Protein AF-A0A532V3Z8-F1 (afdb_monomer)

Foldseek 3Di:
DPDPVVVVVVVVVVVVVVVLADDLVNLLVCLVVLVVVNDDDSRNVNSVVNCVVDPVSVVSSVVVVVVVVVVCVVPPDPDDPCNCVVCVVVVVVVVVVVVVVPVVVVVVVVVVVVVVVVVVVVVVVVVVVCVVPVPPPPPPPPPVPPDDDDDDDDPDDDPPVVVVVVVVVCVVVVHDDPVRVVVVVVVVVPD

Solvent-accessible surface area (backbone atoms only — not comparable to full-atom values): 11710 Å² total; per-residue (Å²): 144,76,79,75,59,60,63,53,56,53,50,53,52,53,53,55,54,59,74,72,56,72,48,72,68,61,44,60,71,44,44,63,42,53,75,72,64,69,53,59,71,71,59,36,53,43,45,53,54,44,47,77,75,32,68,70,58,43,53,50,51,50,52,53,51,51,52,52,48,53,52,53,63,76,60,65,72,86,70,62,89,64,52,56,76,67,43,50,62,57,54,52,50,52,55,52,53,60,60,65,57,51,60,62,55,54,50,51,54,52,51,53,53,50,52,52,52,52,51,51,51,50,51,51,52,51,53,49,52,49,66,71,63,56,68,79,78,79,67,80,67,85,70,75,77,79,77,71,84,85,81,84,82,87,86,74,88,88,69,67,68,63,56,56,54,56,55,55,53,40,61,75,68,72,50,73,50,77,66,55,50,57,57,52,54,61,62,68,79,71,122

InterPro domains:
  IPR027383 Putative zinc-finger [PF13490] (24-58)
  IPR041916 Anti-sigma factor, zinc-finger domain superfamily [G3DSA:1.10.10.1320] (25-79)

pLDDT: mean 75.61, std 16.08, range [45.62, 97.0]

Mean predicted aligned error: 21.59 Å

Sequence (191 aa):
MFARDRRHRDRERSQNKKGVQMRCEAVKESLAAYLAGELKGWELEAVQRHLRSCERCRKLLAQEIGLNRVMREGMRLEVDPGYWERIWPRVQAALVQRRQRRPRLWLRWALAGAGALAAAAAVSLFVLARSFFAPVLTTHDASYFTDLPTAPPAILEEDAEQRISLELANLSLGQPTPSERAAAWQRMEGL

Organism: NCBI:txid2012487

Radius of gyration: 51.27 Å; Cα contacts (8 Å, |Δi|>4): 34; chains: 1; bounding box: 122×61×86 Å

Secondary structure (DSSP, 8-state):
--SSSHHHHHHHHHHHHTTT---HHHHHHHHHHHHHT---HHHHHHHHHHHHH-HHHHHHHHHHHHHHHHHHHHT-----TTHHHHHHHHHHHHHHHHHHTHHHHHHHHHHHHHHHHHHHHHHHHHHHHHHHHGGGSS---GGGGG-PPP---------SHHHHHHHHHHHHTTPPPHHHHHHHHHHHTT-

Structure (mmCIF, N/CA/C/O backbone):
data_AF-A0A532V3Z8-F1
#
_ent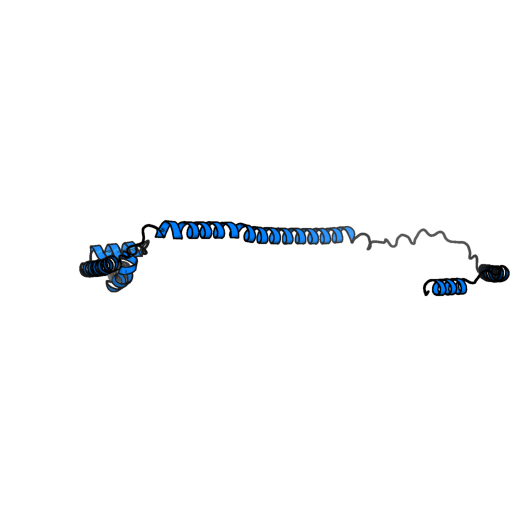ry.id   AF-A0A532V3Z8-F1
#
loop_
_atom_site.group_PDB
_atom_site.id
_atom_site.type_symbol
_atom_site.label_atom_id
_atom_site.label_alt_id
_atom_site.label_comp_id
_atom_site.label_asym_id
_atom_site.label_entity_id
_atom_site.label_seq_id
_atom_site.pdbx_PDB_ins_code
_atom_site.Cartn_x
_atom_site.Cartn_y
_atom_site.Cartn_z
_atom_site.occupancy
_atom_site.B_iso_or_equiv
_atom_site.auth_seq_id
_atom_site.auth_comp_id
_atom_site.auth_asym_id
_atom_site.auth_atom_id
_atom_site.pdbx_PDB_model_num
ATOM 1 N N . MET A 1 1 ? -22.137 1.541 56.279 1.00 46.97 1 MET A N 1
ATOM 2 C CA . MET A 1 1 ? -21.135 2.321 55.520 1.00 46.97 1 MET A CA 1
ATOM 3 C C . MET A 1 1 ? -20.603 1.568 54.278 1.00 46.97 1 MET A C 1
ATOM 5 O O . MET A 1 1 ? -19.412 1.593 54.060 1.00 46.97 1 MET A O 1
ATOM 9 N N . PHE A 1 2 ? -21.434 0.927 53.422 1.00 47.38 2 PHE A N 1
ATOM 10 C CA . PHE A 1 2 ? -20.921 0.191 52.226 1.00 47.38 2 PHE A CA 1
ATOM 11 C C . PHE A 1 2 ? -21.850 0.161 50.982 1.00 47.38 2 PHE A C 1
ATOM 13 O O . PHE A 1 2 ? -21.605 -0.578 50.032 1.00 47.38 2 PHE A O 1
ATOM 20 N N . ALA A 1 3 ? -22.926 0.959 50.933 1.00 52.41 3 ALA A N 1
ATOM 21 C CA . ALA A 1 3 ? -23.899 0.924 49.821 1.00 52.41 3 ALA A CA 1
ATOM 22 C C . ALA A 1 3 ? -23.698 2.019 48.748 1.00 52.41 3 ALA A C 1
ATOM 24 O O . ALA A 1 3 ? -24.334 1.984 47.695 1.00 52.41 3 ALA A O 1
ATOM 25 N N . ARG A 1 4 ? -22.835 3.013 49.005 1.00 50.19 4 ARG A N 1
ATOM 26 C CA . ARG A 1 4 ? -22.569 4.134 48.080 1.00 50.19 4 ARG A CA 1
ATOM 27 C C . ARG A 1 4 ? -21.495 3.822 47.026 1.00 50.19 4 ARG A C 1
ATOM 29 O O . ARG A 1 4 ? -21.530 4.433 45.967 1.00 50.19 4 ARG A O 1
ATOM 36 N N . ASP A 1 5 ? -20.638 2.833 47.279 1.00 56.69 5 ASP A N 1
ATOM 37 C CA . ASP A 1 5 ? -19.490 2.467 46.433 1.00 56.69 5 ASP A CA 1
ATOM 38 C C . ASP A 1 5 ? -19.884 1.627 45.194 1.00 56.69 5 ASP A C 1
ATOM 40 O O . ASP A 1 5 ? -19.464 1.895 44.069 1.00 56.69 5 ASP A O 1
ATOM 44 N N . ARG A 1 6 ? -20.828 0.681 45.345 1.00 54.00 6 ARG A N 1
ATOM 45 C CA . ARG A 1 6 ? -21.292 -0.178 44.231 1.00 54.00 6 ARG A CA 1
ATOM 46 C C . ARG A 1 6 ? -21.865 0.601 43.040 1.00 54.00 6 ARG A C 1
ATOM 48 O O . ARG A 1 6 ? -21.605 0.249 41.895 1.00 54.00 6 ARG A O 1
ATOM 55 N N . ARG A 1 7 ? -22.584 1.701 43.294 1.00 54.59 7 ARG A N 1
ATOM 56 C CA . ARG A 1 7 ? -23.201 2.521 42.233 1.00 54.59 7 ARG A CA 1
ATOM 57 C C . ARG A 1 7 ? -22.186 3.259 41.358 1.00 54.59 7 ARG A C 1
ATOM 59 O O . ARG A 1 7 ? -22.496 3.519 40.198 1.00 54.59 7 ARG A O 1
ATOM 66 N N . HIS A 1 8 ? -21.010 3.594 41.888 1.00 53.12 8 HIS A N 1
ATOM 67 C CA . HIS A 1 8 ? -19.937 4.194 41.093 1.00 53.12 8 HIS A CA 1
ATOM 68 C C . HIS A 1 8 ? -19.299 3.142 40.182 1.00 53.12 8 HIS A C 1
ATOM 70 O O . HIS A 1 8 ? -19.219 3.336 38.969 1.00 53.12 8 HIS A O 1
ATOM 76 N N . ARG A 1 9 ? -19.009 1.965 40.751 1.00 55.66 9 ARG A N 1
ATOM 77 C CA . ARG A 1 9 ? -18.432 0.826 40.029 1.00 55.66 9 ARG A CA 1
ATOM 78 C C . ARG A 1 9 ? -19.329 0.329 38.884 1.00 55.66 9 ARG A C 1
ATOM 80 O O . ARG A 1 9 ? -18.829 0.014 37.807 1.00 55.66 9 ARG A O 1
ATOM 87 N N . ASP A 1 10 ? -20.652 0.319 39.063 1.00 55.53 10 ASP A N 1
ATOM 88 C CA . ASP A 1 10 ? -21.602 -0.072 38.007 1.00 55.53 10 ASP A CA 1
ATOM 89 C C . ASP A 1 10 ? -21.726 0.978 36.886 1.00 55.53 10 ASP A C 1
ATOM 91 O O . ASP A 1 10 ? -21.868 0.627 35.708 1.00 55.53 10 ASP A O 1
ATOM 95 N N . ARG A 1 11 ? -21.625 2.272 37.223 1.00 52.59 11 ARG A N 1
ATOM 96 C CA . ARG A 1 11 ? -21.613 3.368 36.238 1.00 52.59 11 ARG A CA 1
ATOM 97 C C . ARG A 1 11 ? -20.333 3.364 35.405 1.00 52.59 11 ARG A C 1
ATOM 99 O O . ARG A 1 11 ? -20.420 3.468 34.183 1.00 52.59 11 ARG A O 1
ATOM 106 N N . GLU A 1 12 ? -19.183 3.154 36.034 1.00 49.03 12 GLU A N 1
ATOM 107 C CA . GLU A 1 12 ? -17.886 3.011 35.360 1.00 49.03 12 GLU A CA 1
ATOM 108 C C . GLU A 1 12 ? -17.853 1.765 34.466 1.00 49.03 12 GLU A C 1
ATOM 110 O O . GLU A 1 12 ? -17.412 1.832 33.320 1.00 49.03 12 GLU A O 1
ATOM 115 N N . ARG A 1 13 ? -18.428 0.640 34.915 1.00 51.97 13 ARG A N 1
ATOM 116 C CA . ARG A 1 13 ? -18.534 -0.589 34.109 1.00 51.97 13 ARG A CA 1
ATOM 117 C C . ARG A 1 13 ? -19.459 -0.427 32.899 1.00 51.97 13 ARG A C 1
ATOM 119 O O . ARG A 1 13 ? -19.173 -0.978 31.838 1.00 51.97 13 ARG A O 1
ATOM 126 N N . SER A 1 14 ? -20.543 0.339 33.032 1.00 51.16 14 SER A N 1
ATOM 127 C CA . SER A 1 14 ? -21.461 0.691 31.936 1.00 51.16 14 SER A CA 1
ATOM 128 C C . SER A 1 14 ? -20.821 1.643 30.918 1.00 51.16 14 SER A C 1
ATOM 130 O O . SER A 1 14 ? -20.961 1.445 29.708 1.00 51.16 14 SER A O 1
ATOM 132 N N . GLN A 1 15 ? -20.054 2.631 31.387 1.00 51.81 15 GLN A N 1
ATOM 133 C CA . GLN A 1 15 ? -19.298 3.544 30.526 1.00 51.81 15 GLN A CA 1
ATOM 134 C C . GLN A 1 15 ? -18.141 2.831 29.810 1.00 51.81 15 GLN A C 1
ATOM 136 O O . GLN A 1 15 ? -17.966 3.025 28.610 1.00 51.81 15 GLN A O 1
ATOM 141 N N . ASN A 1 16 ? -17.439 1.913 30.481 1.00 47.31 16 ASN A N 1
ATOM 142 C CA . ASN A 1 16 ? -16.390 1.093 29.867 1.00 47.31 16 ASN A CA 1
ATOM 143 C C . ASN A 1 16 ? -16.959 0.116 28.811 1.00 47.31 16 ASN A C 1
ATOM 145 O O . ASN A 1 16 ? -16.349 -0.135 27.775 1.00 47.31 16 ASN A O 1
ATOM 149 N N . LYS A 1 17 ? -18.202 -0.360 28.988 1.00 48.41 17 LYS A N 1
ATOM 150 C CA . LYS A 1 17 ? -18.919 -1.168 27.980 1.00 48.41 17 LYS A CA 1
ATOM 151 C C . LYS A 1 17 ? -19.269 -0.373 26.712 1.00 48.41 17 LYS A C 1
ATOM 153 O O . LYS A 1 17 ? -19.363 -0.962 25.635 1.00 48.41 17 LYS A O 1
ATOM 158 N N . LYS A 1 18 ? -19.413 0.956 26.814 1.00 46.28 18 LYS A N 1
ATOM 159 C CA . LYS A 1 18 ? -19.580 1.850 25.653 1.00 46.28 18 LYS A CA 1
ATOM 160 C C . LYS A 1 18 ? -18.284 2.036 24.852 1.00 46.28 18 LYS A C 1
ATOM 162 O O . LYS A 1 18 ? -18.368 2.463 23.707 1.00 46.28 18 LYS A O 1
ATOM 167 N N . GLY A 1 19 ? -17.125 1.662 25.405 1.00 45.62 19 GLY A N 1
ATOM 168 C CA . GLY A 1 19 ? -15.831 1.672 24.714 1.00 45.62 19 GLY A CA 1
ATOM 169 C C . GLY A 1 19 ? -15.580 0.476 23.784 1.00 45.62 19 GLY A C 1
ATOM 170 O O . GLY A 1 19 ? -14.633 0.505 23.010 1.00 45.62 19 GLY A O 1
ATOM 171 N N . VAL A 1 20 ? -16.425 -0.566 23.816 1.00 53.38 20 VAL A N 1
ATOM 172 C CA . VAL A 1 20 ? -16.216 -1.819 23.046 1.00 53.38 20 VAL A CA 1
ATOM 173 C C . VAL A 1 20 ? -17.315 -2.066 21.997 1.00 53.38 20 VAL A C 1
ATOM 175 O O . VAL A 1 20 ? -17.205 -2.951 21.147 1.00 53.38 20 VAL A O 1
ATOM 178 N N . GLN A 1 21 ? -18.384 -1.271 22.018 1.00 61.84 21 GLN A N 1
ATOM 179 C CA . GLN A 1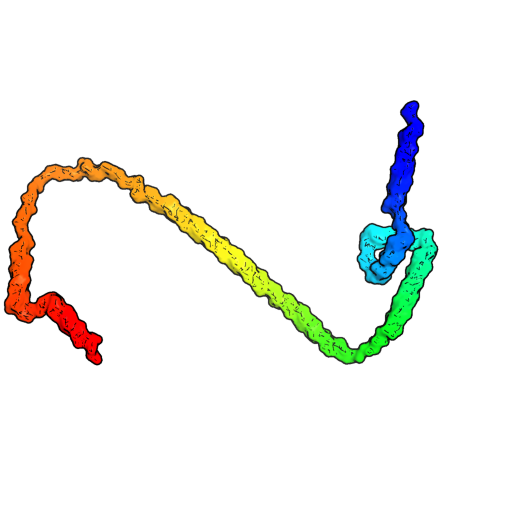 21 ? -19.470 -1.337 21.041 1.00 61.84 21 GLN A CA 1
ATOM 180 C C . GLN A 1 21 ? -19.248 -0.271 19.968 1.00 61.84 21 GLN A C 1
ATOM 182 O O . GLN A 1 21 ? -19.578 0.901 20.155 1.00 61.84 21 GLN A O 1
ATOM 187 N N . MET A 1 22 ? -18.695 -0.690 18.829 1.00 76.19 22 MET A N 1
ATOM 188 C CA . MET A 1 22 ? -18.723 0.127 17.619 1.00 76.19 22 MET A CA 1
ATOM 189 C C . MET A 1 22 ? -20.175 0.496 17.300 1.00 76.19 22 MET A C 1
ATOM 191 O O . MET A 1 22 ? -21.060 -0.365 17.285 1.00 76.19 22 MET A O 1
ATOM 195 N N . ARG A 1 23 ? -20.424 1.787 17.072 1.00 89.88 23 ARG A N 1
ATOM 196 C CA . ARG A 1 23 ? -21.744 2.293 16.678 1.00 89.88 23 ARG A CA 1
ATOM 197 C C . ARG A 1 23 ? -21.999 1.973 15.206 1.00 89.88 23 ARG A C 1
ATOM 199 O O . ARG A 1 23 ? -21.057 1.916 14.422 1.00 89.88 23 ARG A O 1
ATOM 206 N N . CYS A 1 24 ? -23.269 1.847 14.822 1.00 91.81 24 CYS A N 1
ATOM 207 C CA . CYS A 1 24 ? -23.648 1.565 13.434 1.00 91.81 24 CYS A CA 1
ATOM 208 C C . CYS A 1 24 ? -23.079 2.587 12.435 1.00 91.81 24 CYS A C 1
ATOM 210 O O . CYS A 1 24 ? -22.700 2.192 11.340 1.00 91.81 24 CYS A O 1
ATOM 212 N N . GLU A 1 25 ? -22.994 3.872 12.810 1.00 91.88 25 GLU A N 1
ATOM 213 C CA . GLU A 1 25 ? -22.437 4.908 11.925 1.00 91.88 25 GLU A CA 1
ATOM 214 C C . GLU A 1 25 ? -20.940 4.701 11.672 1.00 91.88 25 GLU A C 1
ATOM 216 O O . GLU A 1 25 ? -20.506 4.732 10.530 1.00 91.88 25 GLU A O 1
ATOM 221 N N . ALA A 1 26 ? -20.174 4.354 12.713 1.00 91.62 26 ALA A N 1
ATOM 222 C CA . ALA A 1 26 ? -18.751 4.046 12.567 1.00 91.62 26 ALA A CA 1
ATOM 223 C C . ALA A 1 26 ? -18.533 2.813 11.676 1.00 91.62 26 ALA A C 1
ATOM 225 O O . ALA A 1 26 ? -17.656 2.800 10.825 1.00 91.62 26 ALA A O 1
ATOM 226 N N . VAL A 1 27 ? -19.373 1.780 11.823 1.00 93.88 27 VAL A N 1
ATOM 227 C CA . VAL A 1 27 ? -19.296 0.596 10.953 1.00 93.88 27 VAL A CA 1
ATOM 228 C C . VAL A 1 27 ? -19.615 0.950 9.509 1.00 93.88 27 VAL A C 1
ATOM 230 O O . VAL A 1 27 ? -18.925 0.463 8.623 1.00 93.88 27 VAL A O 1
ATOM 233 N N . LYS A 1 28 ? -20.635 1.786 9.277 1.00 93.50 28 LYS A N 1
ATOM 234 C CA . LYS A 1 28 ? -21.033 2.261 7.947 1.00 93.50 28 LYS A CA 1
ATOM 235 C C . LYS A 1 28 ? -19.885 2.979 7.235 1.00 93.50 28 LYS A C 1
ATOM 237 O O . LYS A 1 28 ? -19.634 2.672 6.076 1.00 93.50 28 LYS A O 1
ATOM 242 N N . GLU A 1 29 ? -19.176 3.863 7.929 1.00 94.38 29 GLU A N 1
ATOM 243 C CA . GLU A 1 29 ? -17.997 4.555 7.389 1.00 94.38 29 GLU A CA 1
ATOM 244 C C . GLU A 1 29 ? -16.859 3.576 7.051 1.00 94.38 29 GLU A C 1
ATOM 246 O O . GLU A 1 29 ? -16.223 3.702 6.005 1.00 94.38 29 GLU A O 1
ATOM 251 N N . SER A 1 30 ? -16.654 2.541 7.871 1.00 94.25 30 SER A N 1
ATOM 252 C CA . SER A 1 30 ? -15.604 1.537 7.653 1.00 94.25 30 SER A CA 1
ATOM 253 C C . SER A 1 30 ? -15.977 0.421 6.655 1.00 94.25 30 SER A C 1
ATOM 255 O O . SER A 1 30 ? -15.129 -0.427 6.370 1.00 94.25 30 SER A O 1
ATOM 257 N N . LEU A 1 31 ? -17.202 0.364 6.102 1.00 94.81 31 LEU A N 1
ATOM 258 C CA . LEU A 1 31 ? -17.626 -0.746 5.221 1.00 94.81 31 LEU A CA 1
ATOM 259 C C . LEU A 1 31 ? -16.831 -0.819 3.911 1.00 94.81 31 LEU A C 1
ATOM 261 O O . LEU A 1 31 ? -16.502 -1.918 3.464 1.00 94.81 31 LEU A O 1
ATOM 265 N N . ALA A 1 32 ? -16.502 0.322 3.303 1.00 93.25 32 ALA A N 1
ATOM 266 C CA . ALA A 1 32 ? -15.729 0.354 2.062 1.00 93.25 32 ALA A CA 1
ATOM 267 C C . ALA A 1 32 ? -14.304 -0.190 2.276 1.00 93.25 32 ALA A C 1
ATOM 269 O O . ALA A 1 32 ? -13.860 -1.077 1.547 1.00 93.25 32 ALA A O 1
ATOM 270 N N . ALA A 1 33 ? -13.631 0.265 3.338 1.00 94.56 33 ALA A N 1
ATOM 271 C CA . ALA A 1 33 ? -12.312 -0.225 3.740 1.00 94.56 33 ALA A CA 1
ATOM 272 C C . ALA A 1 33 ? -12.349 -1.707 4.156 1.00 94.56 33 ALA A C 1
ATOM 274 O O . ALA A 1 33 ? -11.423 -2.469 3.868 1.00 94.56 33 ALA A O 1
ATOM 275 N N . TYR A 1 34 ? -13.443 -2.149 4.789 1.00 95.62 34 TYR A N 1
ATOM 276 C CA . TYR A 1 34 ? -13.678 -3.560 5.097 1.00 95.62 34 TYR A CA 1
ATOM 277 C C . TYR A 1 34 ? -13.768 -4.410 3.822 1.00 95.62 34 TYR A C 1
ATOM 279 O O . TYR A 1 34 ? -13.115 -5.449 3.736 1.00 95.62 34 TYR A O 1
ATOM 287 N N . LEU A 1 35 ? -14.523 -3.962 2.811 1.00 94.50 35 LEU A N 1
ATOM 288 C CA . LEU A 1 35 ? -14.647 -4.647 1.518 1.00 94.50 35 LEU A CA 1
ATOM 289 C C . LEU A 1 35 ? -13.337 -4.670 0.723 1.00 94.50 35 LEU A C 1
ATOM 291 O O . LEU A 1 35 ? -13.065 -5.647 0.027 1.00 94.50 35 LEU A O 1
ATOM 295 N N . ALA A 1 36 ? -12.529 -3.617 0.834 1.00 93.25 36 ALA A N 1
ATOM 296 C CA . ALA A 1 36 ? -11.206 -3.541 0.221 1.00 93.25 36 ALA A CA 1
ATOM 297 C C . ALA A 1 36 ? -10.138 -4.378 0.961 1.00 93.25 36 ALA A C 1
ATOM 299 O O . ALA A 1 36 ? -9.042 -4.566 0.436 1.00 93.25 36 ALA A O 1
ATOM 300 N N . GLY A 1 37 ? -10.440 -4.903 2.156 1.00 95.81 37 GLY A N 1
ATOM 301 C CA . GLY A 1 37 ? -9.486 -5.656 2.978 1.00 95.81 37 GLY A CA 1
ATOM 302 C C . GLY A 1 37 ? -8.415 -4.784 3.647 1.00 95.81 37 GLY A C 1
ATOM 303 O O . GLY A 1 37 ? -7.344 -5.279 3.999 1.00 95.81 37 GLY A O 1
ATOM 304 N N . GLU A 1 38 ? -8.682 -3.488 3.811 1.00 97.00 38 GLU A N 1
ATOM 305 C CA . GLU A 1 38 ? -7.721 -2.507 4.331 1.00 97.00 38 GLU A CA 1
ATOM 306 C C . GLU A 1 38 ? -7.713 -2.432 5.865 1.00 97.00 38 GLU A C 1
ATOM 308 O O . GLU A 1 38 ? -6.699 -2.057 6.461 1.00 97.00 38 GLU A O 1
ATOM 313 N N . LEU A 1 39 ? -8.813 -2.835 6.512 1.00 95.62 39 LEU A N 1
ATOM 314 C CA . LEU A 1 39 ? -8.929 -2.842 7.971 1.00 95.62 39 LEU A CA 1
ATOM 315 C C . LEU A 1 39 ? -8.037 -3.913 8.606 1.00 95.62 39 LEU A C 1
ATOM 317 O O . LEU A 1 39 ? -7.994 -5.060 8.157 1.00 95.62 39 LEU A O 1
ATOM 321 N N . LYS A 1 40 ? -7.363 -3.559 9.707 1.00 93.81 40 LYS A N 1
ATOM 322 C CA . LYS A 1 40 ? -6.442 -4.450 10.432 1.00 93.81 40 LYS A CA 1
ATOM 323 C C . LYS A 1 40 ? -6.608 -4.327 11.944 1.00 93.81 40 LYS A C 1
ATOM 325 O O . LYS A 1 40 ? -7.086 -3.318 12.457 1.00 93.81 40 LYS A O 1
ATOM 330 N N . GLY A 1 41 ? -6.171 -5.363 12.659 1.00 94.38 41 GLY A N 1
ATOM 331 C CA . GLY A 1 41 ? -6.151 -5.388 14.120 1.00 94.38 41 GLY A CA 1
ATOM 332 C C . GLY A 1 41 ? -7.531 -5.155 14.738 1.00 94.38 41 GLY A C 1
ATOM 333 O O . GLY A 1 41 ? -8.523 -5.754 14.323 1.00 94.38 41 GLY A O 1
ATOM 334 N N . TRP A 1 42 ? -7.585 -4.263 15.728 1.00 90.81 42 TRP A N 1
ATOM 335 C CA . TRP A 1 42 ? -8.778 -4.019 16.539 1.00 90.81 42 TRP A CA 1
ATOM 336 C C . TRP A 1 42 ? -9.985 -3.526 15.727 1.00 90.81 42 TRP A C 1
ATOM 338 O O . TRP A 1 42 ? -11.121 -3.858 16.065 1.00 90.81 42 TRP A O 1
ATOM 348 N N . GLU A 1 43 ? -9.757 -2.755 14.660 1.00 90.56 43 GLU A N 1
ATOM 349 C CA . GLU A 1 43 ? -10.828 -2.161 13.858 1.00 90.56 43 GLU A CA 1
ATOM 350 C C . GLU A 1 43 ? -11.564 -3.233 13.047 1.00 90.56 43 GLU A C 1
ATOM 352 O O . GLU A 1 43 ? -12.795 -3.308 13.075 1.00 90.56 43 GLU A O 1
ATOM 357 N N . LEU A 1 44 ? -10.809 -4.139 12.417 1.00 94.88 44 LEU A N 1
ATOM 358 C CA . LEU A 1 44 ? -11.361 -5.291 11.703 1.00 94.88 44 LEU A CA 1
ATOM 359 C C . LEU A 1 44 ? -12.193 -6.173 12.643 1.00 94.88 44 LEU A C 1
ATOM 361 O O . LEU A 1 44 ? -13.327 -6.537 12.322 1.00 94.88 44 LEU A O 1
ATOM 365 N N . GLU A 1 45 ? -11.658 -6.492 13.823 1.00 95.06 45 GLU A N 1
ATOM 366 C CA . GLU A 1 45 ? -12.370 -7.301 14.814 1.00 95.06 45 GLU A CA 1
ATOM 367 C C . GLU A 1 45 ? -13.647 -6.622 15.318 1.00 95.06 45 GLU A C 1
ATOM 369 O O . GLU A 1 45 ? -14.667 -7.290 15.518 1.00 95.06 45 GLU A O 1
ATOM 374 N N . ALA A 1 46 ? -13.609 -5.305 15.536 1.00 92.12 46 ALA A N 1
ATOM 375 C CA . ALA A 1 46 ? -14.756 -4.533 15.993 1.00 92.12 46 ALA A CA 1
ATOM 376 C C . ALA A 1 46 ? -15.877 -4.504 14.943 1.00 92.12 46 ALA A C 1
ATOM 378 O O . ALA A 1 46 ? -17.031 -4.784 15.290 1.00 92.12 46 ALA A O 1
ATOM 379 N N . VAL A 1 47 ? -15.539 -4.270 13.670 1.00 94.88 47 VAL A N 1
ATOM 380 C CA . VAL A 1 47 ? -16.490 -4.316 12.548 1.00 94.88 47 VAL A CA 1
ATOM 381 C C . VAL A 1 47 ? -17.088 -5.716 12.404 1.00 94.88 47 VAL A C 1
ATOM 383 O O . VAL A 1 47 ? -18.311 -5.864 12.388 1.00 94.88 47 VAL A O 1
ATOM 386 N N . GLN A 1 48 ? -16.264 -6.769 12.395 1.00 95.81 48 GLN A N 1
ATOM 387 C CA . GLN A 1 48 ? -16.753 -8.150 12.298 1.00 95.81 48 GLN A CA 1
ATOM 388 C C . GLN A 1 48 ? -17.666 -8.532 13.469 1.00 95.81 48 GLN A C 1
ATOM 390 O O . GLN A 1 48 ? -18.704 -9.169 13.275 1.00 95.81 48 GLN A O 1
ATOM 395 N N . ARG A 1 49 ? -17.301 -8.142 14.696 1.00 94.75 49 ARG A N 1
ATOM 396 C CA . ARG A 1 49 ? -18.124 -8.382 15.888 1.00 94.75 49 ARG A CA 1
ATOM 397 C C . ARG A 1 49 ? -19.478 -7.692 15.763 1.00 94.75 49 ARG A C 1
ATOM 399 O O . ARG A 1 49 ? -20.491 -8.328 16.040 1.00 94.75 49 ARG A O 1
ATOM 406 N N . HIS A 1 50 ? -19.499 -6.443 15.305 1.00 94.62 50 HIS A N 1
ATOM 407 C CA . HIS A 1 50 ? -20.737 -5.700 15.096 1.00 94.62 50 HIS A CA 1
ATOM 408 C C . HIS A 1 50 ? -21.610 -6.334 14.003 1.00 94.62 50 HIS A C 1
ATOM 410 O O . HIS A 1 50 ? -22.813 -6.502 14.201 1.00 94.62 50 HIS A O 1
ATOM 416 N N . LEU A 1 51 ? -21.018 -6.749 12.877 1.00 95.25 51 LEU A N 1
ATOM 417 C CA . LEU A 1 51 ? -21.735 -7.415 11.784 1.00 95.25 51 LEU A CA 1
ATOM 418 C C . LEU A 1 51 ? -22.370 -8.745 12.220 1.00 95.25 51 LEU A C 1
ATOM 420 O O . LEU A 1 51 ? -23.445 -9.088 11.734 1.00 95.25 51 LEU A O 1
ATOM 424 N N . ARG A 1 52 ? -21.769 -9.474 13.170 1.00 95.62 52 ARG A N 1
ATOM 425 C CA . ARG A 1 52 ? -22.377 -10.694 13.735 1.00 95.62 52 ARG A CA 1
ATOM 426 C C . ARG A 1 52 ? -23.656 -10.412 14.527 1.00 95.62 52 ARG A C 1
ATOM 428 O O . ARG A 1 52 ? -24.565 -11.235 14.503 1.00 95.62 52 ARG A O 1
ATOM 435 N N . SER A 1 53 ? -23.740 -9.270 15.210 1.00 90.69 53 SER A N 1
ATOM 436 C CA . SER A 1 53 ? -24.877 -8.929 16.080 1.00 90.69 53 SER A CA 1
ATOM 437 C C . SER A 1 53 ? -25.902 -7.975 15.459 1.00 90.69 53 SER A C 1
ATOM 439 O O . SER A 1 53 ? -27.021 -7.891 15.954 1.00 90.69 53 SER A O 1
ATOM 441 N N . CYS A 1 54 ? -25.548 -7.231 14.407 1.00 94.12 54 CYS A N 1
ATOM 442 C CA . CYS A 1 54 ? -26.385 -6.168 13.848 1.00 94.12 54 CYS A CA 1
ATOM 443 C C . CYS A 1 54 ? -26.887 -6.515 12.441 1.00 94.12 54 CYS A C 1
ATOM 445 O O . CYS A 1 54 ? -26.146 -6.473 11.457 1.00 94.12 54 CYS A O 1
ATOM 447 N N . GLU A 1 55 ? -28.181 -6.816 12.317 1.00 93.94 55 GLU A N 1
ATOM 448 C CA . GLU A 1 55 ? -28.810 -7.102 11.022 1.00 93.94 55 GLU A CA 1
ATOM 449 C C . GLU A 1 55 ? -28.821 -5.888 10.081 1.00 93.94 55 GLU A C 1
ATOM 451 O O . GLU A 1 55 ? -28.581 -6.037 8.884 1.00 93.94 55 GLU A O 1
ATOM 456 N N . ARG A 1 56 ? -29.023 -4.674 10.610 1.00 92.69 56 ARG A N 1
ATOM 457 C CA . ARG A 1 56 ? -29.032 -3.441 9.806 1.00 92.69 56 ARG A CA 1
ATOM 458 C C . ARG A 1 56 ? -27.699 -3.222 9.086 1.00 92.69 56 ARG A C 1
ATOM 460 O O . ARG A 1 56 ? -27.693 -2.926 7.896 1.00 92.69 56 ARG A O 1
ATOM 467 N N . CYS A 1 57 ? -26.579 -3.411 9.782 1.00 94.88 57 CYS A N 1
ATOM 468 C CA . CYS A 1 57 ? -25.254 -3.273 9.177 1.00 94.88 57 CYS A CA 1
ATOM 469 C C . CYS A 1 57 ? -24.932 -4.418 8.205 1.00 94.88 57 CYS A C 1
ATOM 471 O O . CYS A 1 57 ? -24.265 -4.173 7.206 1.00 94.88 57 CYS A O 1
ATOM 473 N N . ARG A 1 58 ? -25.461 -5.635 8.419 1.00 95.62 58 ARG A N 1
ATOM 474 C CA . ARG A 1 58 ? -25.365 -6.718 7.419 1.00 95.62 58 ARG A CA 1
ATOM 475 C C . ARG A 1 58 ? -26.119 -6.391 6.131 1.00 95.62 58 ARG A C 1
ATOM 477 O O . ARG A 1 58 ? -25.590 -6.634 5.052 1.00 95.62 58 ARG A O 1
ATOM 484 N N . LYS A 1 59 ? -27.324 -5.816 6.231 1.00 96.75 59 LYS A N 1
ATOM 485 C CA . LYS A 1 59 ? -28.091 -5.361 5.058 1.00 96.75 59 LYS A CA 1
ATOM 486 C C . LYS A 1 59 ? -27.350 -4.267 4.295 1.00 96.75 59 LYS A C 1
ATOM 488 O O . LYS A 1 59 ? -27.270 -4.338 3.075 1.00 96.75 59 LYS A O 1
ATOM 493 N N . LEU A 1 60 ? -26.761 -3.309 5.011 1.00 95.38 60 LEU A N 1
ATOM 494 C CA . LEU A 1 60 ? -25.962 -2.251 4.396 1.00 95.38 60 LEU A CA 1
ATOM 495 C C . LEU A 1 60 ? -24.722 -2.811 3.682 1.00 95.38 60 LEU A C 1
ATOM 497 O O . LEU A 1 60 ? -24.480 -2.481 2.530 1.00 95.38 60 LEU A O 1
ATOM 501 N N . LEU A 1 61 ? -23.995 -3.736 4.315 1.00 96.56 61 LEU A N 1
ATOM 502 C CA . LEU A 1 61 ? -22.872 -4.429 3.679 1.00 96.56 61 LEU A CA 1
ATOM 503 C C . LEU A 1 61 ? -23.303 -5.177 2.405 1.00 96.56 61 LEU A C 1
ATOM 505 O O . LEU A 1 61 ? -22.596 -5.137 1.404 1.00 96.56 61 LEU A O 1
ATOM 509 N N . ALA A 1 62 ? -24.464 -5.837 2.413 1.00 96.31 62 ALA A N 1
ATOM 510 C CA . ALA A 1 62 ? -24.985 -6.513 1.226 1.00 96.31 62 ALA A CA 1
ATOM 511 C C . ALA A 1 62 ? -25.314 -5.531 0.083 1.00 96.31 62 ALA A C 1
ATOM 513 O O . ALA A 1 62 ? -25.061 -5.852 -1.078 1.00 96.31 62 ALA A O 1
ATOM 514 N N . GLN A 1 63 ? -25.828 -4.337 0.402 1.00 95.25 63 GLN A N 1
ATOM 515 C CA . GLN A 1 63 ? -26.057 -3.269 -0.580 1.00 95.25 63 GLN A CA 1
ATOM 516 C C . GLN A 1 63 ? -24.739 -2.787 -1.199 1.00 95.25 63 GLN A C 1
ATOM 518 O O . GLN A 1 63 ? -24.639 -2.719 -2.422 1.00 95.25 63 GLN A O 1
ATOM 523 N N . GLU A 1 64 ? -23.716 -2.543 -0.376 1.00 94.06 64 GLU A N 1
ATOM 524 C CA . GLU A 1 64 ? -22.374 -2.152 -0.837 1.00 94.06 64 GLU A CA 1
ATOM 525 C C . GLU A 1 64 ? -21.738 -3.225 -1.739 1.00 94.06 64 GLU A C 1
ATOM 527 O O . GLU A 1 64 ? -21.188 -2.915 -2.796 1.00 94.06 64 GLU A O 1
ATOM 532 N N . ILE A 1 65 ? -21.869 -4.509 -1.381 1.00 95.19 65 ILE A N 1
ATOM 533 C CA . ILE A 1 65 ? -21.402 -5.631 -2.216 1.00 95.19 65 ILE A CA 1
ATOM 534 C C . ILE A 1 65 ? -22.129 -5.649 -3.564 1.00 95.19 65 ILE A C 1
ATOM 536 O O . ILE A 1 65 ? -21.491 -5.841 -4.600 1.00 95.19 65 ILE A O 1
ATOM 540 N N . GLY A 1 66 ? -23.452 -5.467 -3.556 1.00 93.69 66 GLY A N 1
ATOM 541 C CA . GLY A 1 66 ? -24.263 -5.432 -4.772 1.00 93.69 66 GLY A CA 1
ATOM 542 C C . GLY A 1 66 ? -23.847 -4.294 -5.701 1.00 93.69 66 GLY A C 1
ATOM 543 O O . GLY A 1 66 ? -23.596 -4.528 -6.882 1.00 93.69 66 GLY A O 1
ATOM 544 N N . LEU A 1 67 ? -23.686 -3.089 -5.152 1.00 91.00 67 LEU A N 1
ATOM 545 C CA . LEU A 1 67 ? -23.222 -1.924 -5.900 1.00 91.00 67 LEU A CA 1
ATOM 546 C C . LEU A 1 67 ? -21.823 -2.157 -6.496 1.00 91.00 67 LEU A C 1
ATOM 548 O O . LEU A 1 67 ? -21.621 -1.947 -7.691 1.00 91.00 67 LEU A O 1
ATOM 552 N N . ASN A 1 68 ? -20.873 -2.655 -5.696 1.00 90.00 68 ASN A N 1
ATOM 553 C CA . ASN A 1 68 ? -19.509 -2.945 -6.152 1.00 90.00 68 ASN A CA 1
ATOM 554 C C . ASN A 1 68 ? -19.492 -4.007 -7.264 1.00 90.00 68 ASN A C 1
ATOM 556 O O . ASN A 1 68 ? -18.742 -3.884 -8.232 1.00 90.00 68 ASN A O 1
ATOM 560 N N . ARG A 1 69 ? -20.356 -5.026 -7.169 1.00 90.12 69 ARG A N 1
ATOM 561 C CA . ARG A 1 69 ? -20.509 -6.046 -8.213 1.00 90.12 69 ARG A CA 1
ATOM 562 C C . ARG A 1 69 ? -20.991 -5.441 -9.527 1.00 90.12 69 ARG A C 1
ATOM 564 O O . ARG A 1 69 ? -20.333 -5.654 -10.539 1.00 90.12 69 ARG A O 1
ATOM 571 N N . VAL A 1 70 ? -22.076 -4.663 -9.502 1.00 90.62 70 VAL A N 1
ATOM 572 C CA . VAL A 1 70 ? -22.622 -4.012 -10.707 1.00 90.62 70 VAL A CA 1
ATOM 573 C C . VAL A 1 70 ? -21.571 -3.111 -11.352 1.00 90.62 70 VAL A C 1
ATOM 575 O O . VAL A 1 70 ? -21.373 -3.167 -12.563 1.00 90.62 70 VAL A O 1
ATOM 578 N N . MET A 1 71 ? -20.838 -2.339 -10.544 1.00 89.19 71 MET A N 1
ATOM 579 C CA . MET A 1 71 ? -19.730 -1.521 -11.039 1.00 89.19 71 MET A CA 1
ATOM 580 C C . MET A 1 71 ? -18.638 -2.370 -11.706 1.00 89.19 71 MET A C 1
ATOM 582 O O . MET A 1 71 ? -18.202 -2.049 -12.808 1.00 89.19 71 MET A O 1
ATOM 586 N N . ARG A 1 72 ? -18.194 -3.464 -11.076 1.00 86.25 72 ARG A N 1
ATOM 587 C CA . ARG A 1 72 ? -17.141 -4.335 -11.632 1.00 86.25 72 ARG A CA 1
ATOM 588 C C . ARG A 1 72 ? -17.567 -5.053 -12.903 1.00 86.25 72 ARG A C 1
ATOM 590 O O . ARG A 1 72 ? -16.752 -5.201 -13.805 1.00 86.25 72 ARG A O 1
ATOM 597 N N . GLU A 1 73 ? -18.805 -5.525 -12.958 1.00 86.62 73 GLU A N 1
ATOM 598 C CA . GLU A 1 73 ? -19.343 -6.225 -14.123 1.00 86.62 73 GLU A CA 1
ATOM 599 C C . GLU A 1 73 ? -19.570 -5.259 -15.287 1.00 86.62 73 GLU A C 1
ATOM 601 O O . GLU A 1 73 ? -19.176 -5.571 -16.408 1.00 86.62 73 GLU A O 1
ATOM 606 N N . GLY A 1 74 ? -20.104 -4.063 -15.017 1.00 82.06 74 GLY A N 1
ATOM 607 C CA . GLY A 1 74 ? -20.289 -3.017 -16.026 1.00 82.06 74 GLY A CA 1
ATOM 608 C C . GLY A 1 74 ? -18.980 -2.410 -16.543 1.00 82.06 74 GLY A C 1
ATOM 609 O O . GLY A 1 74 ? -18.935 -1.932 -17.670 1.00 82.06 74 GLY A O 1
ATOM 610 N N . MET A 1 75 ? -17.903 -2.455 -15.751 1.00 79.19 75 MET A N 1
ATOM 611 C CA . MET A 1 75 ? -16.569 -1.970 -16.133 1.00 79.19 75 MET A CA 1
ATOM 612 C C . MET A 1 75 ? -15.611 -3.086 -16.568 1.00 79.19 75 MET A C 1
ATOM 614 O O . MET A 1 75 ? -14.394 -2.880 -16.556 1.00 79.19 75 MET A O 1
ATOM 618 N N . ARG A 1 76 ? -16.107 -4.274 -16.939 1.00 74.75 76 ARG A N 1
ATOM 619 C CA . ARG A 1 76 ? -15.246 -5.292 -17.555 1.00 74.75 76 ARG A CA 1
ATOM 620 C C . ARG A 1 76 ? -14.724 -4.771 -18.892 1.00 74.75 76 ARG A C 1
ATOM 622 O O . ARG A 1 76 ? -15.398 -4.838 -19.911 1.00 74.75 76 ARG A O 1
ATOM 629 N N . LEU A 1 77 ? -13.508 -4.240 -18.859 1.00 73.44 77 LEU A N 1
ATOM 630 C CA . LEU A 1 77 ? -12.744 -3.908 -20.047 1.00 73.44 77 LEU A CA 1
ATOM 631 C C . LEU A 1 77 ? -12.189 -5.205 -20.631 1.00 73.44 77 LEU A C 1
ATOM 633 O O . LEU A 1 77 ? -11.398 -5.893 -19.982 1.00 73.44 77 LEU A O 1
ATOM 637 N N . GLU A 1 78 ? -12.605 -5.524 -21.852 1.00 77.88 78 GLU A N 1
ATOM 638 C CA . GLU A 1 78 ? -11.939 -6.530 -22.671 1.00 77.88 78 GLU A CA 1
ATOM 639 C C . GLU A 1 78 ? -10.519 -6.017 -22.946 1.00 77.88 78 GLU A C 1
ATOM 641 O O . GLU A 1 78 ? -10.3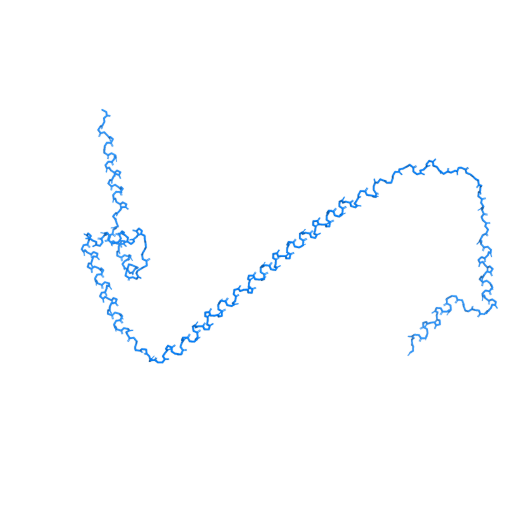19 -5.001 -23.617 1.00 77.88 78 GLU A O 1
ATOM 646 N N . VAL A 1 79 ? -9.522 -6.662 -22.349 1.00 81.19 79 VAL A N 1
ATOM 647 C CA . VAL A 1 79 ? -8.123 -6.317 -22.587 1.00 81.19 79 VAL A CA 1
ATOM 648 C C . VAL A 1 79 ? -7.646 -7.135 -23.779 1.00 81.19 79 VAL A C 1
ATOM 650 O O . VAL A 1 79 ? -7.775 -8.356 -23.782 1.00 81.19 79 VAL A O 1
ATOM 653 N N . ASP A 1 80 ? -7.088 -6.457 -24.784 1.00 86.00 80 ASP A N 1
ATOM 654 C CA . ASP A 1 80 ? -6.458 -7.100 -25.940 1.00 86.00 80 ASP A CA 1
ATOM 655 C C . ASP A 1 80 ? -5.457 -8.177 -25.473 1.00 86.00 80 ASP A C 1
ATOM 657 O O . ASP A 1 80 ? -4.610 -7.863 -24.628 1.00 86.00 80 ASP A O 1
ATOM 661 N N . PRO A 1 81 ? -5.498 -9.410 -26.014 1.00 80.69 81 PRO A N 1
ATOM 662 C CA . PRO A 1 81 ? -4.620 -10.496 -25.580 1.00 80.69 81 PRO A CA 1
ATOM 663 C C . PRO A 1 81 ? -3.127 -10.152 -25.622 1.00 80.69 81 PRO A C 1
ATOM 665 O O . PRO A 1 81 ? -2.381 -10.704 -24.829 1.00 80.69 81 PRO A O 1
ATOM 668 N N . GLY A 1 82 ? -2.710 -9.219 -26.494 1.00 87.38 82 GLY A N 1
ATOM 669 C CA . GLY A 1 82 ? -1.329 -8.734 -26.623 1.00 87.38 82 GLY A CA 1
ATOM 670 C C . GLY A 1 82 ? -0.940 -7.577 -25.686 1.00 87.38 82 GLY A C 1
ATOM 671 O O . GLY A 1 82 ? 0.154 -7.011 -25.795 1.00 87.38 82 GLY A O 1
ATOM 672 N N . TYR A 1 83 ? -1.844 -7.119 -24.816 1.00 89.44 83 TYR A N 1
ATOM 673 C CA . TYR A 1 83 ? -1.615 -5.963 -23.942 1.00 89.44 83 TYR A CA 1
ATOM 674 C C . TYR A 1 83 ? -0.478 -6.206 -22.945 1.00 89.44 83 TYR A C 1
ATOM 676 O O . TYR A 1 83 ? 0.322 -5.302 -22.673 1.00 89.44 83 TYR A O 1
ATOM 684 N N . TRP A 1 84 ? -0.379 -7.428 -22.421 1.00 89.75 84 TRP A N 1
ATOM 685 C CA . TRP A 1 84 ? 0.606 -7.779 -21.403 1.00 89.75 84 TRP A CA 1
ATOM 686 C C . TRP A 1 84 ? 2.010 -7.930 -21.963 1.00 89.75 84 TRP A C 1
ATOM 688 O O . TRP A 1 84 ? 2.962 -7.423 -21.368 1.00 89.75 84 TRP A O 1
ATOM 698 N N . GLU A 1 85 ? 2.130 -8.459 -23.168 1.00 91.44 85 GLU A N 1
ATOM 699 C CA . GLU A 1 85 ? 3.366 -8.557 -23.935 1.00 91.44 85 GLU A CA 1
ATOM 700 C C . GLU A 1 85 ? 3.937 -7.162 -24.235 1.00 91.44 85 GLU A C 1
ATOM 702 O O . GLU A 1 85 ? 5.154 -6.970 -24.223 1.00 91.44 85 GLU A O 1
ATOM 707 N N . ARG A 1 86 ? 3.074 -6.152 -24.428 1.00 89.12 86 ARG A N 1
ATOM 708 C CA . ARG A 1 86 ? 3.496 -4.755 -24.649 1.00 89.12 86 ARG A CA 1
ATOM 709 C C . ARG A 1 86 ? 3.926 -4.032 -23.366 1.00 89.12 86 ARG A C 1
ATOM 711 O O . ARG A 1 86 ? 4.813 -3.174 -23.420 1.00 89.12 86 ARG A O 1
ATOM 718 N N . ILE A 1 87 ? 3.302 -4.321 -22.222 1.00 93.38 87 ILE A N 1
ATOM 719 C CA . ILE A 1 87 ? 3.526 -3.571 -20.969 1.00 93.38 87 ILE A CA 1
ATOM 720 C C . ILE A 1 87 ? 4.569 -4.217 -20.067 1.00 93.38 87 ILE A C 1
ATOM 722 O O . ILE A 1 87 ? 5.377 -3.502 -19.464 1.00 93.38 87 ILE A O 1
ATOM 726 N N . TRP A 1 88 ? 4.585 -5.544 -19.981 1.00 93.62 88 TRP A N 1
ATOM 727 C CA . TRP A 1 88 ? 5.454 -6.277 -19.067 1.00 93.62 88 TRP A CA 1
ATOM 728 C C . TRP A 1 88 ? 6.944 -5.918 -19.210 1.00 93.62 88 TRP A C 1
ATOM 730 O O . TRP A 1 88 ? 7.574 -5.628 -18.185 1.00 93.62 88 TRP A O 1
ATOM 740 N N . PRO A 1 89 ? 7.510 -5.777 -20.429 1.00 93.88 89 PRO A N 1
ATOM 741 C CA . PRO A 1 89 ? 8.905 -5.366 -20.586 1.00 93.88 89 PRO A CA 1
ATOM 742 C C . PRO A 1 89 ? 9.190 -3.973 -20.006 1.00 93.88 89 PRO A C 1
ATOM 744 O O . PRO A 1 89 ? 10.243 -3.745 -19.408 1.00 93.88 89 PRO A O 1
ATOM 747 N N . ARG A 1 90 ? 8.238 -3.034 -20.123 1.00 91.62 90 ARG A N 1
ATOM 748 C CA . ARG A 1 90 ? 8.374 -1.672 -19.575 1.00 91.62 90 ARG A CA 1
ATOM 749 C C . ARG A 1 90 ? 8.344 -1.681 -18.049 1.00 91.62 90 ARG A C 1
ATOM 751 O O . ARG A 1 90 ? 9.129 -0.973 -17.419 1.00 91.62 90 ARG A O 1
ATOM 758 N N . VAL A 1 91 ? 7.481 -2.507 -17.454 1.00 92.62 91 VAL A N 1
ATOM 759 C CA . VAL A 1 91 ? 7.415 -2.697 -15.996 1.00 92.62 91 VAL A CA 1
ATOM 760 C C . VAL A 1 91 ? 8.721 -3.298 -15.480 1.00 92.62 91 VAL A C 1
ATOM 762 O O . VAL A 1 91 ? 9.312 -2.765 -14.538 1.00 92.62 91 VAL A O 1
ATOM 765 N N . GLN A 1 92 ? 9.224 -4.354 -16.125 1.00 92.56 92 GLN A N 1
ATOM 766 C CA . GLN A 1 92 ? 10.496 -4.978 -15.757 1.00 92.56 92 GLN A CA 1
ATOM 767 C C . GLN A 1 92 ? 11.667 -3.992 -15.858 1.00 92.56 92 GLN A C 1
ATOM 769 O O . GLN A 1 92 ? 12.440 -3.859 -14.904 1.00 92.56 92 GLN A O 1
ATOM 774 N N . ALA A 1 93 ? 11.765 -3.244 -16.960 1.00 90.56 93 ALA A N 1
ATOM 775 C CA . ALA A 1 93 ? 12.803 -2.231 -17.139 1.00 90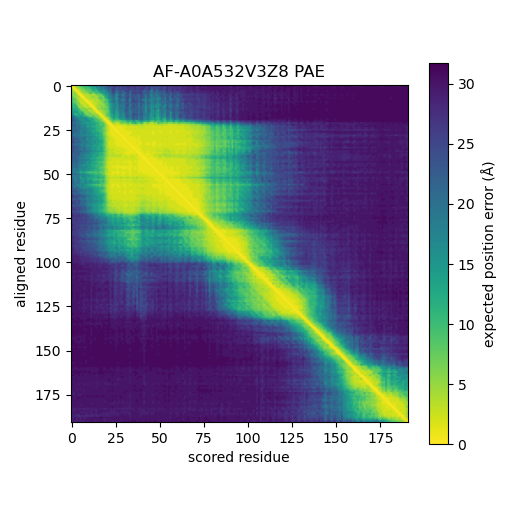.56 93 ALA A CA 1
ATOM 776 C C . ALA A 1 93 ? 12.751 -1.155 -16.039 1.00 90.56 93 ALA A C 1
ATOM 778 O O . ALA A 1 93 ? 13.784 -0.810 -15.456 1.00 90.56 93 ALA A O 1
ATOM 779 N N . ALA A 1 94 ? 11.555 -0.674 -15.686 1.00 88.38 94 ALA A N 1
ATOM 780 C CA . ALA A 1 94 ? 11.375 0.312 -14.622 1.00 88.38 94 ALA A CA 1
ATOM 781 C C . ALA A 1 94 ? 11.799 -0.222 -13.239 1.00 88.38 94 ALA A C 1
ATOM 783 O O . ALA A 1 94 ? 12.431 0.499 -12.457 1.00 88.38 94 ALA A O 1
ATOM 784 N N . LEU A 1 95 ? 11.498 -1.488 -12.930 1.00 88.25 95 LEU A N 1
ATOM 785 C CA . LEU A 1 95 ? 11.902 -2.127 -11.672 1.00 88.25 95 LEU A CA 1
ATOM 786 C C . LEU A 1 95 ? 13.425 -2.307 -11.582 1.00 88.25 95 LEU A C 1
ATOM 788 O O . LEU A 1 95 ? 14.027 -1.980 -10.552 1.00 88.25 95 LEU A O 1
ATOM 792 N N . VAL A 1 96 ? 14.064 -2.759 -12.665 1.00 86.88 96 VAL A N 1
ATOM 793 C CA . VAL A 1 96 ? 15.527 -2.908 -12.741 1.00 86.88 96 VAL A CA 1
ATOM 794 C C . VAL A 1 96 ? 16.217 -1.551 -12.596 1.00 86.88 96 VAL A C 1
ATOM 796 O O . VAL A 1 96 ? 17.146 -1.412 -11.794 1.00 86.88 96 VAL A O 1
ATOM 799 N N . GLN A 1 97 ? 15.726 -0.520 -13.286 1.00 81.19 97 GLN A N 1
ATOM 800 C CA . GLN A 1 97 ? 16.293 0.825 -13.211 1.00 81.19 97 GLN A CA 1
ATOM 801 C C . GLN A 1 97 ? 16.198 1.414 -11.793 1.00 81.19 97 GLN A C 1
ATOM 803 O O . GLN A 1 97 ? 17.163 2.014 -11.307 1.00 81.19 97 GLN A O 1
ATOM 808 N N . ARG A 1 98 ? 15.077 1.207 -11.084 1.00 76.50 98 ARG A N 1
ATOM 809 C CA . ARG A 1 98 ? 14.936 1.623 -9.675 1.00 76.50 98 ARG A CA 1
ATOM 810 C C . ARG A 1 98 ? 15.947 0.930 -8.761 1.00 76.50 98 ARG A C 1
ATOM 812 O O . ARG A 1 98 ? 16.505 1.584 -7.878 1.00 76.50 98 ARG A O 1
ATOM 819 N N . ARG A 1 99 ? 16.220 -0.361 -8.976 1.00 75.19 99 ARG A N 1
ATOM 820 C CA . ARG A 1 99 ? 17.230 -1.107 -8.206 1.00 75.19 99 ARG A CA 1
ATOM 821 C C . ARG A 1 99 ? 18.648 -0.589 -8.481 1.00 75.19 99 ARG A C 1
ATOM 823 O O . ARG A 1 99 ? 19.409 -0.388 -7.538 1.00 75.19 99 ARG A O 1
ATOM 830 N N . GLN A 1 100 ? 18.983 -0.295 -9.737 1.00 73.19 100 GLN A N 1
ATOM 831 C CA . GLN A 1 100 ? 20.326 0.158 -10.128 1.00 73.19 100 GLN A CA 1
ATOM 832 C C . GLN A 1 100 ? 20.673 1.597 -9.708 1.00 73.19 100 GLN A C 1
ATOM 834 O O . GLN A 1 100 ? 21.853 1.939 -9.634 1.00 73.19 100 GLN A O 1
ATOM 839 N N . ARG A 1 101 ? 19.693 2.454 -9.384 1.00 63.31 101 ARG A N 1
ATOM 840 C CA . ARG A 1 101 ? 19.975 3.819 -8.887 1.00 63.31 101 ARG A CA 1
ATOM 841 C C . ARG A 1 101 ? 20.339 3.892 -7.397 1.00 63.31 101 ARG A C 1
ATOM 843 O O . ARG A 1 101 ? 20.898 4.900 -6.971 1.00 63.31 101 ARG A O 1
ATOM 850 N N . ARG A 1 102 ? 20.088 2.839 -6.609 1.00 64.44 102 ARG A N 1
ATOM 851 C CA . ARG A 1 102 ? 20.455 2.779 -5.179 1.00 64.44 102 ARG A CA 1
ATOM 852 C C . ARG A 1 102 ? 21.965 2.729 -4.865 1.00 64.44 102 ARG A C 1
ATOM 854 O O . ARG A 1 102 ? 22.362 3.451 -3.951 1.00 64.44 102 ARG A O 1
ATOM 861 N N . PRO A 1 103 ? 22.831 1.972 -5.574 1.00 66.81 103 PRO A N 1
ATOM 862 C CA . PRO A 1 103 ? 24.247 1.863 -5.206 1.00 66.81 103 PRO A CA 1
ATOM 863 C C . PRO A 1 103 ? 25.010 3.185 -5.321 1.00 66.81 103 PRO A C 1
ATOM 865 O O . PRO A 1 103 ? 25.860 3.468 -4.487 1.00 66.81 103 PRO A O 1
ATOM 868 N N . ARG A 1 104 ? 24.682 4.040 -6.300 1.00 69.69 104 ARG A N 1
ATOM 869 C CA . ARG A 1 104 ? 25.402 5.310 -6.509 1.00 69.69 104 ARG A CA 1
ATOM 870 C C . ARG A 1 104 ? 25.171 6.323 -5.393 1.00 69.69 104 ARG A C 1
ATOM 872 O O . ARG A 1 104 ? 26.078 7.076 -5.069 1.00 69.69 104 ARG A O 1
ATOM 879 N N . LEU A 1 105 ? 23.973 6.355 -4.812 1.00 72.38 105 LEU A N 1
ATOM 880 C CA . LEU A 1 105 ? 23.687 7.245 -3.689 1.00 72.38 105 LEU A CA 1
ATOM 881 C C . LEU A 1 105 ? 24.416 6.755 -2.440 1.00 72.38 105 LEU A C 1
ATOM 883 O O . LEU A 1 105 ? 25.164 7.523 -1.850 1.00 72.38 105 LEU A O 1
ATOM 887 N N . TRP A 1 106 ? 24.281 5.473 -2.094 1.00 79.38 106 TRP A N 1
ATOM 888 C CA . TRP A 1 106 ? 24.961 4.903 -0.929 1.00 79.38 106 TRP A CA 1
ATOM 889 C C . TRP A 1 106 ? 26.488 5.032 -1.014 1.00 79.38 106 TRP A C 1
ATOM 891 O O . TRP A 1 106 ? 27.112 5.459 -0.048 1.00 79.38 106 TRP A O 1
ATOM 901 N N . LEU A 1 107 ? 27.080 4.783 -2.188 1.00 81.75 107 LEU A N 1
ATOM 902 C CA . LEU A 1 107 ? 28.522 4.926 -2.393 1.00 81.75 107 LEU A CA 1
ATOM 903 C C . LEU A 1 107 ? 28.996 6.384 -2.254 1.00 81.75 107 LEU A C 1
ATOM 905 O O . LEU A 1 107 ? 30.057 6.625 -1.689 1.00 81.75 107 LEU A O 1
ATOM 909 N N . ARG A 1 108 ? 28.200 7.369 -2.701 1.00 80.75 108 ARG A N 1
ATOM 910 C CA . ARG A 1 108 ? 28.500 8.801 -2.498 1.00 80.75 108 ARG A CA 1
ATOM 911 C C . ARG A 1 108 ? 28.494 9.184 -1.018 1.00 80.75 108 ARG A C 1
ATOM 913 O O . ARG A 1 108 ? 29.385 9.907 -0.589 1.00 80.75 108 ARG A O 1
ATOM 920 N N . TRP A 1 109 ? 27.530 8.686 -0.243 1.00 80.06 109 TRP A N 1
ATOM 921 C CA . TRP A 1 109 ? 27.485 8.918 1.206 1.00 80.06 109 TRP A CA 1
ATOM 922 C C . TRP A 1 109 ? 28.619 8.189 1.942 1.00 80.06 109 TRP A C 1
ATOM 924 O O . TRP A 1 109 ? 29.205 8.758 2.858 1.00 80.06 109 TRP A O 1
ATOM 934 N N . ALA A 1 110 ? 28.987 6.979 1.508 1.00 82.44 110 ALA A N 1
ATOM 935 C CA . ALA A 1 110 ? 30.118 6.232 2.062 1.00 82.44 110 ALA A CA 1
ATOM 936 C C . ALA A 1 110 ? 31.463 6.938 1.808 1.00 82.44 110 ALA A C 1
ATOM 938 O O . ALA A 1 110 ? 32.263 7.085 2.728 1.00 82.44 110 ALA A O 1
ATOM 939 N N . LEU A 1 111 ? 31.686 7.437 0.586 1.00 82.12 111 LEU A N 1
ATOM 940 C CA . LEU A 1 111 ? 32.880 8.215 0.234 1.00 82.12 111 LEU A CA 1
ATOM 941 C C . LEU A 1 111 ? 32.941 9.550 0.989 1.00 82.12 111 LEU A C 1
ATOM 943 O O . LEU A 1 111 ? 34.008 9.932 1.463 1.00 82.12 111 LEU A O 1
ATOM 947 N N . ALA A 1 112 ? 31.805 10.236 1.156 1.00 79.88 112 ALA A N 1
ATOM 948 C CA . ALA A 1 112 ? 31.734 11.456 1.959 1.00 79.88 112 ALA A CA 1
ATOM 949 C C . ALA A 1 112 ? 32.066 11.194 3.442 1.00 79.88 112 ALA A C 1
ATOM 951 O O . ALA A 1 112 ? 32.816 11.958 4.047 1.00 79.88 112 ALA A O 1
ATOM 952 N N . GLY A 1 113 ? 31.570 10.088 4.011 1.00 78.81 113 GLY A N 1
ATOM 953 C CA . GLY A 1 113 ? 31.906 9.667 5.375 1.00 78.81 113 GLY A CA 1
ATOM 954 C C . GLY A 1 113 ? 33.388 9.313 5.547 1.00 78.81 113 GLY A C 1
ATOM 955 O O . GLY A 1 113 ? 34.012 9.734 6.520 1.00 78.81 113 GLY A O 1
ATOM 956 N N . ALA A 1 114 ? 33.978 8.606 4.578 1.00 79.38 114 ALA A N 1
ATOM 957 C CA . ALA A 1 114 ? 35.404 8.277 4.584 1.00 79.38 114 ALA A CA 1
ATOM 958 C C . ALA A 1 114 ? 36.294 9.530 4.484 1.00 79.38 114 ALA A C 1
ATOM 960 O O . ALA A 1 114 ? 37.288 9.635 5.202 1.00 79.38 114 ALA A O 1
ATOM 961 N N . GLY A 1 115 ? 35.912 10.509 3.654 1.00 81.81 115 GLY A N 1
ATOM 962 C CA . GLY A 1 115 ? 36.618 11.789 3.546 1.00 81.81 115 GLY A CA 1
ATOM 963 C C . GLY A 1 115 ? 36.611 12.589 4.852 1.00 81.81 115 GLY A C 1
ATOM 964 O O . GLY A 1 115 ? 37.644 13.127 5.246 1.00 81.81 115 GLY A O 1
ATOM 965 N N . ALA A 1 116 ? 35.480 12.612 5.565 1.00 80.25 116 ALA A N 1
ATOM 966 C CA . ALA A 1 116 ? 35.375 13.285 6.860 1.00 80.25 116 ALA A CA 1
ATOM 967 C C . ALA A 1 116 ? 36.262 12.632 7.937 1.00 80.25 116 ALA A C 1
ATOM 969 O O . ALA A 1 116 ? 36.939 13.337 8.686 1.00 80.25 116 ALA A O 1
ATOM 970 N N . LEU A 1 117 ? 36.310 11.294 7.987 1.00 81.31 117 LEU A N 1
ATOM 971 C CA . LEU A 1 117 ? 37.181 10.562 8.915 1.00 81.31 117 LEU A CA 1
ATOM 972 C C . LEU A 1 117 ? 38.669 10.785 8.614 1.00 81.31 117 LEU A C 1
ATOM 974 O O . LEU A 1 117 ? 39.450 11.009 9.537 1.00 81.31 117 LEU A O 1
ATOM 978 N N . ALA A 1 118 ? 39.061 10.776 7.337 1.00 83.62 118 ALA A N 1
ATOM 979 C CA . ALA A 1 118 ? 40.442 11.037 6.933 1.00 83.62 118 ALA A CA 1
ATOM 980 C C . ALA A 1 118 ? 40.884 12.470 7.280 1.00 83.62 118 ALA A C 1
ATOM 982 O O . ALA A 1 118 ? 41.983 12.667 7.798 1.00 83.62 118 ALA A O 1
ATOM 983 N N . ALA A 1 119 ? 40.016 13.463 7.058 1.00 83.75 119 ALA A N 1
ATOM 984 C CA . ALA A 1 119 ? 40.288 14.851 7.426 1.00 83.75 119 ALA A CA 1
ATOM 985 C C . ALA A 1 119 ? 40.433 15.022 8.947 1.00 83.75 119 ALA A C 1
ATOM 987 O O . ALA A 1 119 ? 41.375 15.666 9.402 1.00 83.75 119 ALA A O 1
ATOM 988 N N . ALA A 1 120 ? 39.552 14.401 9.738 1.00 84.88 120 ALA A N 1
ATOM 989 C CA . ALA A 1 120 ? 39.650 14.428 11.196 1.00 84.88 120 ALA A CA 1
ATOM 990 C C . ALA A 1 120 ? 40.955 13.784 11.689 1.00 84.88 120 ALA A C 1
ATOM 992 O O . ALA A 1 120 ? 41.652 14.378 12.508 1.00 84.88 120 ALA A O 1
ATOM 993 N N . ALA A 1 121 ? 41.335 12.625 11.140 1.00 86.00 121 ALA A N 1
ATOM 994 C CA . ALA A 1 121 ? 42.591 11.958 11.480 1.00 86.00 121 ALA A CA 1
ATOM 995 C C . ALA A 1 121 ? 43.820 12.811 11.126 1.00 86.00 121 ALA A C 1
ATOM 997 O O . ALA A 1 121 ? 44.745 12.909 11.930 1.00 86.00 121 ALA A O 1
ATOM 998 N N . ALA A 1 122 ? 43.817 13.471 9.963 1.00 86.81 122 ALA A N 1
ATOM 999 C CA . ALA A 1 122 ? 44.891 14.374 9.554 1.00 86.81 122 ALA A CA 1
ATOM 1000 C C . ALA A 1 122 ? 45.008 15.593 10.484 1.00 86.81 122 ALA A C 1
ATOM 1002 O O . ALA A 1 122 ? 46.114 15.951 10.886 1.00 86.81 122 ALA A O 1
ATOM 1003 N N . VAL A 1 123 ? 43.881 16.196 10.883 1.00 87.69 123 VAL A N 1
ATOM 1004 C CA . VAL A 1 123 ? 43.862 17.308 11.849 1.00 87.69 123 VAL A CA 1
ATOM 1005 C C . VAL A 1 123 ? 44.350 16.844 13.220 1.00 87.69 123 VAL A C 1
ATOM 1007 O O . VAL A 1 123 ? 45.183 17.515 13.824 1.00 87.69 123 VAL A O 1
ATOM 1010 N N . SER A 1 124 ? 43.898 15.684 13.704 1.00 83.62 124 SER A N 1
ATOM 1011 C CA . SER A 1 124 ? 44.368 15.117 14.971 1.00 83.62 124 SER A CA 1
ATOM 1012 C C . SER A 1 124 ? 45.872 14.846 14.944 1.00 83.62 124 SER A C 1
ATOM 1014 O O . SER A 1 124 ? 46.571 15.266 15.864 1.00 83.62 124 SER A O 1
ATOM 1016 N N . LEU A 1 125 ? 46.386 14.219 13.881 1.00 87.25 125 LEU A N 1
ATOM 1017 C CA . LEU A 1 125 ? 47.820 13.983 13.688 1.00 87.25 125 LEU A CA 1
ATOM 1018 C C . LEU A 1 125 ? 48.614 15.291 13.635 1.00 87.25 125 LEU A C 1
ATOM 1020 O O . LEU A 1 125 ? 49.676 15.374 14.243 1.00 87.25 125 LEU A O 1
ATOM 1024 N N . PHE A 1 126 ? 48.096 16.321 12.964 1.00 86.00 126 PHE A N 1
ATOM 1025 C CA . PHE A 1 126 ? 48.733 17.636 12.900 1.00 86.00 126 PHE A CA 1
ATOM 1026 C C . PHE A 1 126 ? 48.792 18.321 14.273 1.00 86.00 126 PHE A C 1
ATOM 1028 O O . PHE A 1 126 ? 49.832 18.860 14.650 1.00 86.00 126 PHE A 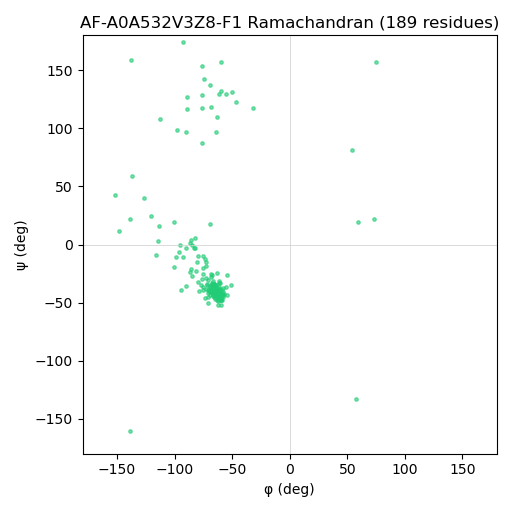O 1
ATOM 1035 N N . VAL A 1 127 ? 47.706 18.262 15.049 1.00 85.38 127 VAL A N 1
ATOM 1036 C CA . VAL A 1 127 ? 47.658 18.799 16.419 1.00 85.38 127 VAL A CA 1
ATOM 1037 C C . VAL A 1 127 ? 48.626 18.046 17.331 1.00 85.38 127 VAL A C 1
ATOM 1039 O O . VAL A 1 127 ? 49.394 18.681 18.048 1.00 85.38 127 VAL A O 1
ATOM 1042 N N . LEU A 1 128 ? 48.647 16.712 17.259 1.00 83.38 128 LEU A N 1
ATOM 1043 C CA . LEU A 1 128 ? 49.594 15.870 17.995 1.00 83.38 128 LEU A CA 1
ATOM 1044 C C . LEU A 1 128 ? 51.040 16.212 17.621 1.00 83.38 128 LEU A C 1
ATOM 1046 O O . LEU A 1 128 ? 51.835 16.528 18.502 1.00 83.38 128 LEU A O 1
ATOM 1050 N N . ALA A 1 129 ? 51.377 16.233 16.330 1.00 81.50 129 ALA A N 1
ATOM 1051 C CA . ALA A 1 129 ? 52.716 16.575 15.858 1.00 81.50 129 ALA A CA 1
ATOM 1052 C C . ALA A 1 129 ? 53.152 17.965 16.344 1.00 81.50 129 ALA A C 1
ATOM 1054 O O . ALA A 1 129 ? 54.269 18.123 16.830 1.00 81.50 129 ALA A O 1
ATOM 1055 N N . ARG A 1 130 ? 52.251 18.954 16.298 1.00 78.75 130 ARG A N 1
ATOM 1056 C CA . ARG A 1 130 ? 52.507 20.299 16.821 1.00 78.75 130 ARG A CA 1
ATOM 1057 C C . ARG A 1 130 ? 52.728 20.295 18.336 1.00 78.75 130 ARG A C 1
ATOM 1059 O O . ARG A 1 130 ? 53.664 20.938 18.792 1.00 78.75 130 ARG A O 1
ATOM 1066 N N . SER A 1 131 ? 51.919 19.577 19.112 1.00 72.31 131 SER A N 1
ATOM 1067 C CA . SER A 1 131 ? 52.089 19.472 20.569 1.00 72.31 131 SER A CA 1
ATOM 1068 C C . SER A 1 131 ? 53.380 18.756 20.975 1.00 72.31 131 SER A C 1
ATOM 1070 O O . SER A 1 131 ? 53.982 19.140 21.972 1.00 72.31 131 SER A O 1
ATOM 1072 N N . PHE A 1 132 ? 53.829 17.762 20.206 1.00 69.12 132 PHE A N 1
ATOM 1073 C CA . PHE A 1 132 ? 55.076 17.037 20.475 1.00 69.12 132 PHE A CA 1
ATOM 1074 C C . PHE A 1 132 ? 56.336 17.791 20.017 1.00 69.12 132 PHE A C 1
ATOM 1076 O O . PHE A 1 132 ? 57.365 17.678 20.674 1.00 69.12 132 PHE A O 1
ATOM 1083 N N . PHE A 1 133 ? 56.273 18.579 18.937 1.00 59.94 133 PHE A N 1
ATOM 1084 C CA . PHE A 1 133 ? 57.423 19.349 18.428 1.00 59.94 133 PHE A CA 1
ATOM 1085 C C . PHE A 1 133 ? 57.521 20.790 18.961 1.00 59.94 133 PHE A C 1
ATOM 1087 O O . PHE A 1 133 ? 58.552 21.433 18.778 1.00 59.94 133 PHE A O 1
ATOM 1094 N N . ALA A 1 134 ? 56.494 21.316 19.637 1.00 58.12 134 ALA A N 1
ATOM 1095 C CA . ALA A 1 134 ? 56.520 22.674 20.181 1.00 58.12 134 ALA A CA 1
ATOM 1096 C C . ALA A 1 134 ? 57.373 22.915 21.453 1.00 58.12 134 ALA A C 1
ATOM 1098 O O . ALA A 1 134 ? 57.725 24.077 21.652 1.00 58.12 134 ALA A O 1
ATOM 1099 N N . PRO A 1 135 ? 57.760 21.943 22.312 1.00 54.53 135 PRO A N 1
ATOM 1100 C CA . PRO A 1 135 ? 58.495 22.289 23.530 1.00 54.53 135 PRO A CA 1
ATOM 1101 C C . PRO A 1 135 ? 60.020 22.405 23.336 1.00 54.53 135 PRO A C 1
ATOM 1103 O O . PRO A 1 135 ? 60.721 22.654 24.307 1.00 54.53 135 PRO A O 1
ATOM 1106 N N . VAL A 1 136 ? 60.557 22.264 22.114 1.00 55.97 136 VAL A N 1
ATOM 1107 C CA . VAL A 1 136 ? 62.017 22.303 21.847 1.00 55.97 136 VAL A CA 1
ATOM 1108 C C . VAL A 1 136 ? 62.569 23.708 21.544 1.00 55.97 136 VAL A C 1
ATOM 1110 O O . VAL A 1 136 ? 63.775 23.875 21.413 1.00 55.97 136 VAL A O 1
ATOM 1113 N N . LEU A 1 137 ? 61.735 24.752 21.480 1.00 55.66 137 LEU A N 1
ATOM 1114 C CA . LEU A 1 137 ? 62.212 26.129 21.235 1.00 55.66 137 LEU A CA 1
ATOM 1115 C C . LEU A 1 137 ? 61.995 27.101 22.405 1.00 55.66 137 LEU A C 1
ATOM 1117 O O . LEU A 1 137 ? 62.340 28.273 22.290 1.00 55.66 137 LEU A O 1
ATOM 1121 N N . THR A 1 138 ? 61.471 26.639 23.544 1.00 56.41 138 THR A N 1
ATOM 1122 C CA . THR A 1 138 ? 61.241 27.489 24.733 1.00 56.41 138 THR A CA 1
ATOM 1123 C C . THR A 1 138 ? 61.989 27.027 25.980 1.00 56.41 138 THR A C 1
ATOM 1125 O O . THR A 1 138 ? 61.602 27.363 27.093 1.00 56.41 138 THR A O 1
ATOM 1128 N N . THR A 1 139 ? 63.088 26.298 25.801 1.00 53.97 139 THR A N 1
ATOM 1129 C CA . THR A 1 139 ? 64.109 26.102 26.838 1.00 53.97 139 THR A CA 1
ATOM 1130 C C . THR A 1 139 ? 65.493 26.234 26.211 1.00 53.97 139 THR A C 1
ATOM 1132 O O . THR A 1 139 ? 66.293 25.303 26.250 1.00 53.97 139 THR A O 1
ATOM 1135 N N . HIS A 1 140 ? 65.793 27.386 25.600 1.00 53.41 140 HIS A N 1
ATOM 1136 C CA . HIS A 1 140 ? 67.195 27.788 25.519 1.00 53.41 140 HIS A CA 1
ATOM 1137 C C . HIS A 1 140 ? 67.588 28.305 26.896 1.00 53.41 140 HIS A C 1
ATOM 1139 O O . HIS A 1 140 ? 67.416 29.470 27.247 1.00 53.41 140 HIS A O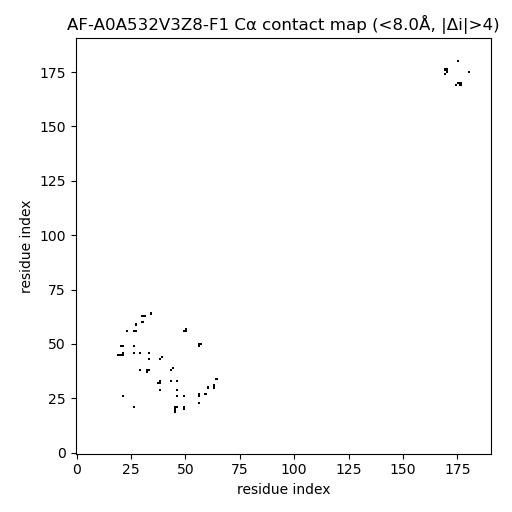 1
ATOM 1145 N N . ASP A 1 141 ? 68.007 27.330 27.689 1.00 46.03 141 ASP A N 1
ATOM 1146 C CA . ASP A 1 141 ? 68.809 27.448 28.883 1.00 46.03 141 ASP A CA 1
ATOM 1147 C C . ASP A 1 141 ? 69.780 28.636 28.756 1.00 46.03 141 ASP A C 1
ATOM 1149 O O . ASP A 1 141 ? 70.643 28.680 27.876 1.00 46.03 141 ASP A O 1
ATOM 1153 N N . ALA A 1 142 ? 69.615 29.618 29.640 1.00 52.66 142 ALA A N 1
ATOM 1154 C CA . ALA A 1 142 ? 70.465 30.800 29.778 1.00 52.66 142 ALA A CA 1
ATOM 1155 C C . ALA A 1 142 ? 71.872 30.460 30.327 1.00 52.66 142 ALA A C 1
ATOM 1157 O O . ALA A 1 142 ? 72.586 31.331 30.816 1.00 52.66 142 ALA A O 1
ATOM 1158 N N . SER A 1 143 ? 72.271 29.190 30.257 1.00 54.00 143 SER A N 1
ATOM 1159 C CA . SER A 1 143 ? 73.503 28.626 30.805 1.00 54.00 143 SER A CA 1
ATOM 1160 C C . SER A 1 143 ? 74.654 28.548 29.794 1.00 54.00 143 SER A C 1
ATOM 1162 O O . SER A 1 143 ? 75.761 28.182 30.169 1.00 54.00 143 SER A O 1
ATOM 1164 N N . TYR A 1 144 ? 74.464 28.978 28.539 1.00 54.25 144 TYR A N 1
ATOM 1165 C CA . TYR A 1 144 ? 75.584 29.107 27.590 1.00 54.25 144 TYR A CA 1
ATOM 1166 C C . TYR A 1 144 ? 76.500 30.313 27.889 1.00 54.25 144 TYR A C 1
ATOM 1168 O O . TYR A 1 144 ? 77.590 30.423 27.337 1.00 54.25 144 TYR A O 1
ATOM 1176 N N . PHE A 1 145 ? 76.087 31.243 28.759 1.00 51.50 145 PHE A N 1
ATOM 1177 C CA . PHE A 1 145 ? 76.821 32.498 28.960 1.00 51.50 145 PHE A CA 1
ATOM 1178 C C . PHE A 1 145 ? 78.016 32.398 29.928 1.00 51.50 145 PHE A C 1
ATOM 1180 O O . PHE A 1 145 ? 78.731 33.380 30.107 1.00 51.50 145 PHE A O 1
ATOM 1187 N N . THR A 1 146 ? 78.266 31.246 30.557 1.00 57.78 146 THR A N 1
ATOM 1188 C CA . THR A 1 146 ? 79.289 31.125 31.616 1.00 57.78 146 THR A CA 1
ATOM 1189 C C . THR A 1 146 ? 80.659 30.609 31.182 1.00 57.78 146 THR A C 1
ATOM 1191 O O . THR A 1 146 ? 81.577 30.698 31.987 1.00 57.78 146 THR A O 1
ATOM 1194 N N . ASP A 1 147 ? 80.849 30.176 29.933 1.00 58.88 147 ASP A N 1
ATOM 1195 C CA . ASP A 1 147 ? 82.134 29.613 29.475 1.00 58.88 147 ASP A CA 1
ATOM 1196 C C . ASP A 1 147 ? 82.688 30.290 28.208 1.00 58.88 147 ASP A C 1
ATOM 1198 O O . ASP A 1 147 ? 83.250 29.628 27.333 1.00 58.88 147 ASP A O 1
ATOM 1202 N N . LEU A 1 148 ? 82.570 31.621 28.086 1.00 59.16 148 LEU A N 1
ATOM 1203 C CA . LEU A 1 148 ? 83.411 32.348 27.129 1.00 59.16 148 LEU A CA 1
ATOM 1204 C C . LEU A 1 148 ? 84.731 32.770 27.798 1.00 59.16 148 LEU A C 1
ATOM 1206 O O . LEU A 1 148 ? 84.702 33.582 28.727 1.00 59.16 148 LEU A O 1
ATOM 1210 N N . PRO A 1 149 ? 85.888 32.260 27.333 1.00 54.38 149 PRO A N 1
ATOM 1211 C CA . PRO A 1 149 ? 87.185 32.659 27.852 1.00 54.38 149 PRO A CA 1
ATOM 1212 C C . PRO A 1 149 ? 87.421 34.155 27.623 1.00 54.38 149 PRO A C 1
ATOM 1214 O O . PRO A 1 149 ? 87.278 34.689 26.522 1.00 54.38 149 PRO A O 1
ATOM 1217 N N . THR A 1 150 ? 87.799 34.830 28.699 1.00 53.25 150 THR A N 1
ATOM 1218 C CA . THR A 1 150 ? 88.235 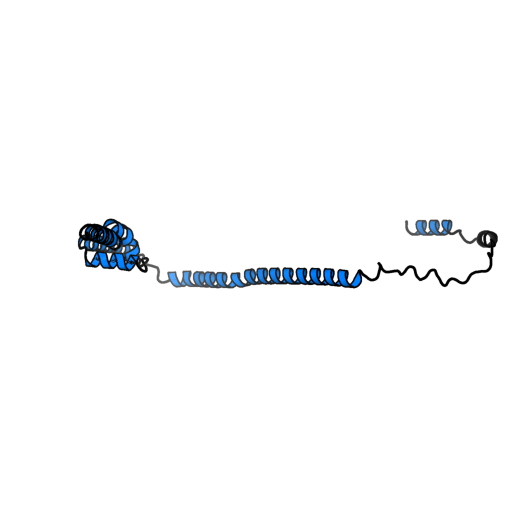36.219 28.729 1.00 53.25 150 THR A CA 1
ATOM 1219 C C . THR A 1 150 ? 89.589 36.399 28.021 1.00 53.25 150 THR A C 1
ATOM 1221 O O . THR A 1 150 ? 90.607 35.924 28.515 1.00 53.25 150 THR A O 1
ATOM 1224 N N . ALA A 1 151 ? 89.573 37.211 26.949 1.00 47.88 151 ALA A N 1
ATOM 1225 C CA . ALA A 1 151 ? 90.681 37.986 26.343 1.00 47.88 151 ALA A CA 1
ATOM 1226 C C . ALA A 1 151 ? 91.748 37.214 25.514 1.00 47.88 151 ALA A C 1
ATOM 1228 O O . ALA A 1 151 ? 91.939 36.026 25.760 1.00 47.88 151 ALA A O 1
ATOM 1229 N N . PRO A 1 152 ? 92.503 37.849 24.571 1.00 50.56 152 PRO A N 1
ATOM 1230 C CA . PRO A 1 152 ? 92.715 39.295 24.349 1.00 50.56 152 PRO A CA 1
ATOM 1231 C C . PRO A 1 152 ? 92.710 39.720 22.842 1.00 50.56 152 PRO A C 1
ATOM 1233 O O . PRO A 1 152 ? 92.193 38.994 22.001 1.00 50.56 152 PRO A O 1
ATOM 1236 N N . PRO A 1 153 ? 93.271 40.895 22.490 1.00 52.47 153 PRO A N 1
ATOM 1237 C CA . PRO A 1 153 ? 92.600 42.153 22.180 1.00 52.47 153 PRO A CA 1
ATOM 1238 C C . PRO A 1 153 ? 92.283 42.373 20.685 1.00 52.47 153 PRO A C 1
ATOM 1240 O O . PRO A 1 153 ? 92.694 41.629 19.802 1.00 52.47 153 PRO A O 1
ATOM 1243 N N . ALA A 1 154 ? 91.558 43.464 20.438 1.00 50.19 154 ALA A N 1
ATOM 1244 C CA . ALA A 1 154 ? 91.171 43.997 19.141 1.00 50.19 154 ALA A CA 1
ATOM 1245 C C . ALA A 1 154 ? 92.317 44.061 18.112 1.00 50.19 154 ALA A C 1
ATOM 1247 O O . ALA A 1 154 ? 93.304 44.766 18.313 1.00 50.19 154 ALA A O 1
ATOM 1248 N N . ILE A 1 155 ? 92.117 43.398 16.972 1.00 50.12 155 ILE A N 1
ATOM 1249 C CA . ILE A 1 155 ? 92.716 43.808 15.701 1.00 50.12 155 ILE A CA 1
ATOM 1250 C C . ILE A 1 155 ? 91.698 44.764 15.079 1.00 50.12 155 ILE A C 1
ATOM 1252 O O . ILE A 1 155 ? 90.661 44.351 14.559 1.00 50.12 155 ILE A O 1
ATOM 1256 N N . LEU A 1 156 ? 91.947 46.053 15.285 1.00 51.38 156 LEU A N 1
ATOM 1257 C CA . LEU A 1 156 ? 91.262 47.149 14.617 1.00 51.38 156 LEU A CA 1
ATOM 1258 C C . LEU A 1 156 ? 91.763 47.250 13.167 1.00 51.38 156 LEU A C 1
ATOM 1260 O O . LEU A 1 156 ? 92.952 47.093 12.920 1.00 51.38 156 LEU A O 1
ATOM 1264 N N . GLU A 1 157 ? 90.830 47.560 12.262 1.00 59.19 157 GLU A N 1
ATOM 1265 C CA . GLU A 1 157 ? 91.024 48.433 11.089 1.00 59.19 157 GLU A CA 1
ATOM 1266 C C . GLU A 1 157 ? 92.164 48.115 10.104 1.00 59.19 157 GLU A C 1
ATOM 1268 O O . GLU A 1 157 ? 93.170 48.814 10.089 1.00 59.19 157 GLU A O 1
ATOM 1273 N N . GLU A 1 158 ? 91.971 47.172 9.169 1.00 59.88 158 GLU A N 1
ATOM 1274 C CA . GLU A 1 158 ? 92.895 47.072 8.019 1.00 59.88 158 GLU A CA 1
ATOM 1275 C C . GLU A 1 158 ? 92.294 46.492 6.718 1.00 59.88 158 GLU A C 1
ATOM 1277 O O . GLU A 1 158 ? 92.931 45.697 6.041 1.00 59.88 158 GLU A O 1
ATOM 1282 N N . ASP A 1 159 ? 91.070 46.886 6.324 1.00 59.28 159 ASP A N 1
ATOM 1283 C CA . ASP A 1 159 ? 90.439 46.328 5.100 1.00 59.28 159 ASP A CA 1
ATOM 1284 C C . ASP A 1 159 ? 89.689 47.335 4.197 1.00 59.28 159 ASP A C 1
ATOM 1286 O O . ASP A 1 159 ? 88.826 46.975 3.390 1.00 59.28 159 ASP A O 1
ATOM 1290 N N . ALA A 1 160 ? 90.016 48.629 4.292 1.00 59.78 160 ALA A N 1
ATOM 1291 C CA . ALA A 1 160 ? 89.492 49.651 3.373 1.00 59.78 160 ALA A CA 1
ATOM 1292 C C . ALA A 1 160 ? 90.391 49.861 2.136 1.00 59.78 160 ALA A C 1
ATOM 1294 O O . ALA A 1 160 ? 89.885 50.052 1.029 1.00 59.78 160 ALA A O 1
ATOM 1295 N N . GLU A 1 161 ? 91.716 49.759 2.283 1.00 59.25 161 GLU A N 1
ATOM 1296 C CA . GLU A 1 161 ? 92.665 50.003 1.184 1.00 59.25 161 GLU A CA 1
ATOM 1297 C C . GLU A 1 161 ? 92.734 48.851 0.165 1.00 59.25 161 GLU A C 1
ATOM 1299 O O . GLU A 1 161 ? 92.925 49.082 -1.036 1.00 59.25 161 GLU A O 1
ATOM 1304 N N . GLN A 1 162 ? 92.487 47.607 0.598 1.00 61.62 162 GLN A N 1
ATOM 1305 C CA . GLN A 1 162 ? 92.463 46.449 -0.307 1.00 61.62 162 GLN A CA 1
ATOM 1306 C C . GLN A 1 162 ? 91.296 46.510 -1.305 1.00 61.62 162 GLN A C 1
ATOM 1308 O O . GLN A 1 162 ? 91.445 46.116 -2.465 1.00 61.62 162 GLN A O 1
ATOM 1313 N N . ARG A 1 163 ? 90.148 47.068 -0.898 1.00 60.72 163 ARG A N 1
ATOM 1314 C CA . ARG A 1 163 ? 88.958 47.184 -1.759 1.00 60.72 163 ARG A CA 1
ATOM 1315 C C . ARG A 1 163 ? 89.150 48.220 -2.871 1.00 60.72 163 ARG A C 1
ATOM 1317 O O . ARG A 1 163 ? 88.783 47.951 -4.009 1.00 60.72 163 ARG A O 1
ATOM 1324 N N . ILE A 1 164 ? 89.797 49.349 -2.573 1.00 64.50 164 ILE A N 1
ATOM 1325 C CA . ILE A 1 164 ? 90.068 50.418 -3.555 1.00 64.50 164 ILE A CA 1
ATOM 1326 C C . ILE A 1 164 ? 91.110 49.962 -4.595 1.00 64.50 164 ILE A C 1
ATOM 1328 O O . ILE A 1 164 ? 90.981 50.255 -5.785 1.00 64.50 164 ILE A O 1
ATOM 1332 N N . SER A 1 165 ? 92.102 49.173 -4.173 1.00 67.81 165 SER A N 1
ATOM 1333 C CA . SER A 1 165 ? 93.151 48.641 -5.056 1.00 67.81 165 SER A CA 1
ATOM 1334 C C . SER A 1 165 ? 92.610 47.644 -6.095 1.00 67.81 165 SER A C 1
ATOM 1336 O O . SER A 1 165 ? 93.013 47.674 -7.259 1.00 67.81 165 SER A O 1
ATOM 1338 N N . LEU A 1 166 ? 91.653 46.795 -5.704 1.00 64.12 166 LEU A N 1
ATOM 1339 C CA . LEU A 1 166 ? 90.994 45.839 -6.606 1.00 64.12 166 LEU A CA 1
ATOM 1340 C C . LEU A 1 166 ? 90.119 46.526 -7.664 1.00 64.12 166 LEU A C 1
ATOM 1342 O O . LEU A 1 166 ? 90.020 46.051 -8.797 1.00 64.12 166 LEU A O 1
ATOM 1346 N N . GLU A 1 167 ? 89.501 47.653 -7.323 1.00 65.69 167 GLU A N 1
ATOM 1347 C CA . GLU A 1 167 ? 88.631 48.393 -8.239 1.00 65.69 167 GLU A CA 1
ATOM 1348 C C . GLU A 1 167 ? 89.443 49.159 -9.298 1.00 65.69 167 GLU A C 1
ATOM 1350 O O . GLU A 1 167 ? 89.118 49.113 -10.487 1.00 65.69 167 GLU A O 1
ATOM 1355 N N . LEU A 1 168 ? 90.580 49.744 -8.903 1.00 68.56 168 LEU A N 1
ATOM 1356 C CA . LEU A 1 168 ? 91.539 50.369 -9.824 1.00 68.56 168 LEU A CA 1
ATOM 1357 C C . LEU A 1 168 ? 92.239 49.350 -10.743 1.00 68.56 168 LEU A C 1
ATOM 1359 O O . LEU A 1 168 ? 92.497 49.651 -11.910 1.00 68.56 168 LEU A O 1
ATOM 1363 N N . ALA A 1 169 ? 92.505 48.131 -10.261 1.00 72.50 169 ALA A N 1
ATOM 1364 C CA . ALA A 1 169 ? 93.073 47.056 -11.079 1.00 72.50 169 ALA A CA 1
ATOM 1365 C C . ALA A 1 169 ? 92.111 46.573 -12.184 1.00 72.50 169 ALA A C 1
ATOM 1367 O O . ALA A 1 169 ? 92.544 46.272 -13.295 1.00 72.50 169 ALA A O 1
ATOM 1368 N N . ASN A 1 170 ? 90.802 46.544 -11.922 1.00 68.00 170 ASN A N 1
ATOM 1369 C CA . ASN A 1 170 ? 89.815 46.159 -12.937 1.00 68.00 170 ASN A CA 1
ATOM 1370 C C . ASN A 1 170 ? 89.641 47.232 -14.028 1.00 68.00 170 ASN A C 1
ATOM 1372 O O . ASN A 1 170 ? 89.462 46.888 -15.198 1.00 68.00 170 ASN A O 1
ATOM 1376 N N . LEU A 1 171 ? 89.765 48.516 -13.669 1.00 70.94 171 LEU A N 1
ATOM 1377 C CA . LEU A 1 171 ? 89.736 49.637 -14.618 1.00 70.94 171 LEU A CA 1
ATOM 1378 C C . LEU A 1 171 ? 90.943 49.640 -15.575 1.00 70.94 171 LEU A C 1
ATOM 1380 O O . LEU 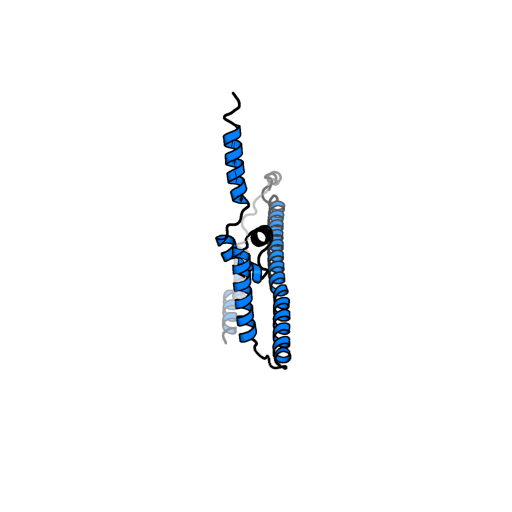A 1 171 ? 90.784 49.976 -16.748 1.00 70.94 171 LEU A O 1
ATOM 1384 N N . SER A 1 172 ? 92.137 49.233 -15.123 1.00 72.44 172 SER A N 1
ATOM 1385 C CA . SER A 1 172 ? 93.342 49.200 -15.975 1.00 72.44 172 SER A CA 1
ATOM 1386 C C . SER A 1 172 ? 93.361 48.038 -16.975 1.00 72.44 172 SER A C 1
ATOM 1388 O O . SER A 1 172 ? 93.954 48.156 -18.046 1.00 72.44 172 SER A O 1
ATOM 1390 N N . LEU A 1 173 ? 92.664 46.938 -16.676 1.00 70.88 173 LEU A N 1
ATOM 1391 C CA . LEU A 1 173 ? 92.547 45.768 -17.554 1.00 70.88 173 LEU A CA 1
ATOM 1392 C C . LEU A 1 173 ? 91.467 45.919 -18.642 1.00 70.88 173 LEU A C 1
ATOM 1394 O O . LEU A 1 173 ? 91.195 44.960 -19.365 1.00 70.88 173 LEU A O 1
ATOM 1398 N N . GLY A 1 174 ? 90.834 47.096 -18.756 1.00 70.38 174 GLY A N 1
ATOM 1399 C CA . GLY A 1 174 ? 89.756 47.353 -19.720 1.00 70.38 174 GLY A CA 1
ATOM 1400 C C . GLY A 1 174 ? 88.551 46.425 -19.539 1.00 70.38 174 GLY A C 1
ATOM 1401 O O . GLY A 1 174 ? 87.773 46.222 -20.472 1.00 70.38 174 GLY A O 1
ATOM 1402 N N . GLN A 1 175 ? 88.417 45.811 -18.360 1.00 73.50 175 GLN A N 1
ATOM 1403 C CA . GLN A 1 175 ? 87.323 44.901 -18.068 1.00 73.50 175 GLN A CA 1
ATOM 1404 C C . GLN A 1 175 ? 86.063 45.732 -17.809 1.00 73.50 175 GLN A C 1
ATOM 1406 O O . GLN A 1 175 ? 86.108 46.648 -16.985 1.00 73.50 175 GLN A O 1
ATOM 1411 N N . PRO A 1 176 ? 84.934 45.429 -18.477 1.00 70.19 176 PRO A N 1
ATOM 1412 C CA . PRO A 1 176 ? 83.703 46.167 -18.259 1.00 70.19 176 PRO A CA 1
ATOM 1413 C C . PRO A 1 176 ? 83.289 46.035 -16.798 1.00 70.19 176 PRO A C 1
ATOM 1415 O O . PRO A 1 176 ? 83.255 44.933 -16.230 1.00 70.19 176 PRO A O 1
ATOM 1418 N N . THR A 1 177 ? 82.969 47.176 -16.202 1.00 73.19 177 THR A N 1
ATOM 1419 C CA . THR A 1 177 ? 82.527 47.245 -14.812 1.00 73.19 177 THR A CA 1
ATOM 1420 C C . THR A 1 177 ? 81.255 46.405 -14.621 1.00 73.19 177 THR A C 1
ATOM 1422 O O . THR A 1 177 ? 80.523 46.129 -15.583 1.00 73.19 177 THR A O 1
ATOM 1425 N N . PRO A 1 178 ? 80.949 45.950 -13.391 1.00 71.94 178 PRO A N 1
ATOM 1426 C CA . PRO A 1 178 ? 79.776 45.115 -13.140 1.00 71.94 178 PRO A CA 1
ATOM 1427 C C . PRO A 1 178 ? 78.467 45.689 -13.712 1.00 71.94 178 PRO A C 1
ATOM 1429 O O . PRO A 1 178 ? 77.643 44.924 -14.213 1.00 71.94 178 PRO A O 1
ATOM 1432 N N . SER A 1 179 ? 78.309 47.016 -13.701 1.00 73.56 179 SER A N 1
ATOM 1433 C CA . SER A 1 179 ? 77.151 47.733 -14.247 1.00 73.56 179 SER A CA 1
ATOM 1434 C C . SER A 1 179 ? 77.108 47.754 -15.781 1.00 73.56 179 SER A C 1
ATOM 1436 O O . SER A 1 179 ? 76.037 47.586 -16.363 1.00 73.56 179 SER A O 1
ATOM 1438 N N . GLU A 1 180 ? 78.248 47.886 -16.460 1.00 73.75 180 GLU A N 1
ATOM 1439 C CA . GLU A 1 180 ? 78.317 47.859 -17.930 1.00 73.75 180 GLU A CA 1
ATOM 1440 C C . GLU A 1 180 ? 78.003 46.475 -18.496 1.00 73.75 180 GLU A C 1
ATOM 1442 O O . GLU A 1 180 ? 77.297 46.358 -19.501 1.00 73.75 180 GLU A O 1
ATOM 1447 N N . ARG A 1 181 ? 78.459 45.412 -17.817 1.00 76.88 181 ARG A N 1
ATOM 1448 C CA . ARG A 1 181 ? 78.094 44.035 -18.181 1.00 76.88 181 ARG A CA 1
ATOM 1449 C C . ARG A 1 181 ? 76.585 43.839 -18.093 1.00 76.88 181 ARG A C 1
ATOM 1451 O O . ARG A 1 181 ? 75.996 43.312 -19.029 1.00 76.88 181 ARG A O 1
ATOM 1458 N N . ALA A 1 182 ? 75.957 44.309 -17.014 1.00 73.62 182 ALA A N 1
ATOM 1459 C CA . ALA A 1 182 ? 74.509 44.213 -16.839 1.00 73.62 182 ALA A CA 1
ATOM 1460 C C . ALA A 1 182 ? 73.733 44.917 -17.972 1.00 73.62 182 ALA A C 1
ATOM 1462 O O . ALA A 1 182 ? 72.752 44.373 -18.476 1.00 73.62 182 ALA A O 1
ATOM 1463 N N . ALA A 1 183 ? 74.215 46.074 -18.439 1.00 73.12 183 ALA A N 1
ATOM 1464 C CA . ALA A 1 183 ? 73.602 46.807 -19.548 1.00 73.12 183 ALA A CA 1
ATOM 1465 C C . ALA A 1 183 ? 73.818 46.148 -20.929 1.00 73.12 183 ALA A C 1
ATOM 1467 O O . ALA A 1 183 ? 72.988 46.318 -21.824 1.00 73.12 183 ALA A O 1
ATOM 1468 N N . ALA A 1 184 ? 74.914 45.406 -21.128 1.00 71.25 184 ALA A N 1
ATOM 1469 C CA . ALA A 1 184 ? 75.165 44.662 -22.366 1.00 71.25 184 ALA A CA 1
ATOM 1470 C C . ALA A 1 184 ? 74.209 43.466 -22.528 1.00 71.25 184 ALA A C 1
ATOM 1472 O O . ALA A 1 184 ? 73.684 43.259 -23.622 1.00 71.25 184 ALA A O 1
ATOM 1473 N N . TRP A 1 185 ? 73.918 42.740 -21.441 1.00 70.50 185 TRP A N 1
ATOM 1474 C CA . TRP A 1 185 ? 72.966 41.620 -21.447 1.00 70.50 185 TRP A CA 1
ATOM 1475 C C . TRP A 1 185 ? 71.549 42.060 -21.844 1.00 70.50 185 TRP A C 1
ATOM 1477 O O . TRP A 1 185 ? 70.954 41.470 -22.742 1.00 70.50 185 TRP A O 1
ATOM 1487 N N . GLN A 1 186 ? 71.053 43.171 -21.288 1.00 72.19 186 GLN A N 1
ATOM 1488 C CA . GLN A 1 186 ? 69.715 43.694 -21.612 1.00 72.19 186 GLN A CA 1
ATOM 1489 C C . GLN A 1 186 ? 69.549 44.123 -23.079 1.00 72.19 186 GLN A C 1
ATOM 1491 O O . GLN A 1 186 ? 68.433 44.141 -23.592 1.00 72.19 18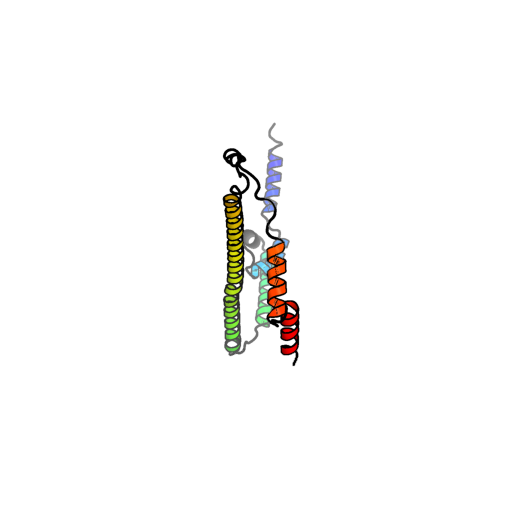6 GLN A O 1
ATOM 1496 N N . ARG A 1 187 ? 70.643 44.470 -23.769 1.00 71.19 187 ARG A N 1
ATOM 1497 C CA . ARG A 1 187 ? 70.619 44.864 -25.187 1.00 71.19 187 ARG A CA 1
ATOM 1498 C C . ARG A 1 187 ? 70.582 43.666 -26.143 1.00 71.19 187 ARG A C 1
ATOM 1500 O O . ARG A 1 187 ? 70.148 43.831 -27.276 1.00 71.19 187 ARG A O 1
ATOM 1507 N N . MET A 1 188 ? 71.023 42.487 -25.698 1.00 68.31 188 MET A N 1
ATOM 1508 C CA . MET A 1 188 ? 70.992 41.246 -26.483 1.00 68.31 188 MET A CA 1
ATOM 1509 C C . MET A 1 188 ? 69.654 40.503 -26.400 1.00 68.31 188 MET A C 1
ATOM 1511 O O . MET A 1 188 ? 69.307 39.796 -27.335 1.00 68.31 188 MET A O 1
ATOM 1515 N N . GLU A 1 189 ? 68.896 40.667 -25.315 1.00 71.75 189 GLU A N 1
ATOM 1516 C CA . GLU A 1 189 ? 67.594 40.003 -25.119 1.00 71.75 189 GLU A CA 1
ATOM 1517 C C . GLU A 1 189 ? 66.411 40.763 -25.759 1.00 71.75 189 GLU A C 1
ATOM 1519 O O . GLU A 1 189 ? 65.268 40.322 -25.660 1.00 71.75 189 GLU A O 1
ATOM 1524 N N . GLY A 1 190 ? 66.673 41.908 -26.404 1.00 62.50 190 GLY A N 1
ATOM 1525 C CA . GLY A 1 190 ? 65.663 42.826 -26.950 1.00 62.50 190 GLY A CA 1
ATOM 1526 C C . GLY A 1 190 ? 65.608 42.967 -28.481 1.00 62.50 190 GLY A C 1
ATOM 1527 O O . GLY A 1 190 ? 65.010 43.937 -28.949 1.00 62.50 190 GLY A O 1
ATOM 1528 N N . LEU A 1 191 ? 66.220 42.056 -29.249 1.00 52.81 191 LEU A N 1
ATOM 1529 C CA . LEU A 1 191 ? 66.095 41.925 -30.717 1.00 52.81 191 LEU A CA 1
ATOM 1530 C C . LEU A 1 191 ? 65.537 40.543 -31.070 1.00 52.81 191 LEU A C 1
ATOM 1532 O O . LEU A 1 191 ? 64.753 40.471 -32.042 1.00 52.81 191 LEU A O 1
#